Protein AF-E8NEK1-F1 (afdb_monomer_lite)

pLDDT: mean 77.74, std 16.3, range [30.17, 98.0]

Foldseek 3Di:
DPDPVCPVVLVVQCPDPDPQSNVQSQQLVLVVVLLVLVVWDWDAQDDAPPAPGGARIWTDDDPAIEGEHEDEAEAPFQLCQVVLVVVLQVLLQPAFLQQWAKEKEWPFGDNDRDPSVVVRVVNNVLSVPDDLPPDDQDPPDPDPSQKDWDDDDGTTMIMGIGGDDPVCNVDTDNTRHDHYDYDPNVVPHQLPPVLVLCVCVLPNRPDGPAAYEYEYEYEASSDDPVSVCCQAAADWDWDQDPPDNPDDTHTDRPTGHQQGDVVDGHSLSHQWYFYHYRDDQQCQQPDATETEGSPNHPDHDDDAQRYWYWDQDPVGIDIDHRNAGRCRSSVHDSNPPDDDDDPDD

Organism: Microbacterium testaceum (strain StLB037) (NCBI:txid979556)

Radius of gyration: 24.96 Å; chains: 1; bounding box: 63×51×67 Å

Secondary structure (DSSP, 8-state):
---HHHHHHHHHHHT-S-HHHHHHHHHHHHHHHHHHHTT-EEEES--BTTBS---SEEEEETTEEEEEEEEEE---S-TTHHHHHHHHHHHHHTS--TTEEEEEEEEE--SS---HHHHHHHHHHHHHTS-TTSS---TT---GGG-EEEEETTEEEEEEEEEPPGGGTTS--S-SEEEE---TTTTTTTTHHHHHHHHHHHHTTSS-SS-EEEEEEEPTTS--HHHHHHHHHEEEEEE--SS-TTSPPEEEEEEE-TTEETTEES-TTEEEEEEEES--TTTTTT---EEEE-TT-SS--PPPTT-EEEEEETTEEEEEPPSS-HHHHHT--TTPSPSPPPPP-

Sequence (345 aa):
MYPVEGRTTIASRLQSDDDWVFTSAFWELYLHEMYRRDNWTIAVEPPVDGVNTRPDFLVSKGETAYYVEARCLFSRGDRGAAARLQSVYDSLNTMDSGAFHLAVTPIKIGSQSPPTGKLRRGLELWLAGLDPDAGDFSLQDDRPDRRFEWSWQDWELVFFPMPRAASARNSPAKRALGAFIPAEAAFIDDISPLEEALSEKGSKYGSLDHPLVIAINTTSGFHDEEDTTQALYGRIGWRIDVEDPQAEATPVLANEGYWGRPGRPGHPHVAGLLLAEGIHYSQVSKYAPTFWPNPYASETIEPLSNWKVAQPTAQGMEYRRPTQLPHQYFGLEEGWPIGDPFPRC

Structure (mmCIF, N/CA/C/O backbone):
data_AF-E8NEK1-F1
#
_entry.id   AF-E8NEK1-F1
#
loop_
_atom_site.group_PDB
_atom_site.id
_atom_site.type_symbol
_atom_site.label_atom_id
_atom_site.label_alt_id
_atom_site.label_comp_id
_atom_site.label_asym_id
_atom_site.label_entity_id
_atom_site.label_seq_id
_atom_site.pdbx_PDB_ins_code
_atom_site.Cartn_x
_atom_site.Cartn_y
_atom_site.Cartn_z
_atom_site.occupancy
_atom_site.B_iso_or_equiv
_atom_site.auth_seq_id
_atom_site.auth_comp_id
_atom_site.auth_asym_id
_atom_site.auth_atom_id
_atom_site.pdbx_PDB_model_num
ATOM 1 N N . MET A 1 1 ? -17.767 -4.539 21.511 1.00 58.19 1 MET A N 1
ATOM 2 C CA . MET A 1 1 ? -18.986 -5.048 20.844 1.00 58.19 1 MET A CA 1
ATOM 3 C C . MET A 1 1 ? -19.405 -3.940 19.898 1.00 58.19 1 MET A C 1
ATOM 5 O O . MET A 1 1 ? -19.405 -2.811 20.368 1.00 58.19 1 MET A O 1
ATOM 9 N N . TYR A 1 2 ? -19.687 -4.223 18.621 1.00 73.00 2 TYR A N 1
ATOM 10 C CA . TYR A 1 2 ? -20.015 -3.171 17.642 1.00 73.00 2 TYR A CA 1
ATOM 11 C C . TYR A 1 2 ? -21.186 -2.298 18.152 1.00 73.00 2 TYR A C 1
ATOM 13 O O . TYR A 1 2 ? -22.058 -2.850 18.844 1.00 73.00 2 TYR A O 1
ATOM 21 N N . PRO A 1 3 ? -21.235 -0.978 17.898 1.00 74.75 3 PRO A N 1
ATOM 22 C CA . PRO A 1 3 ? -22.317 -0.117 18.383 1.00 74.75 3 PRO A CA 1
ATOM 23 C C . PRO A 1 3 ? -23.696 -0.606 17.934 1.00 74.75 3 PRO A C 1
ATOM 25 O O . PRO A 1 3 ? -23.847 -1.078 16.812 1.00 74.75 3 PRO A O 1
ATOM 28 N N . VAL A 1 4 ? -24.703 -0.517 18.813 1.00 67.50 4 VAL A N 1
ATOM 29 C CA . VAL A 1 4 ? -26.053 -1.074 18.571 1.00 67.50 4 VAL A CA 1
ATOM 30 C C . VAL A 1 4 ? -26.668 -0.538 17.277 1.00 67.50 4 VAL A C 1
ATOM 32 O O . VAL A 1 4 ? -27.220 -1.321 16.512 1.00 67.50 4 VAL A O 1
ATOM 35 N N . GLU A 1 5 ? -26.508 0.757 17.008 1.00 64.44 5 GLU A N 1
ATOM 36 C CA . GLU A 1 5 ? -27.049 1.431 15.821 1.00 64.44 5 GLU A CA 1
ATOM 37 C C . GLU A 1 5 ? -26.441 0.905 14.509 1.00 64.44 5 GLU A C 1
ATOM 39 O O . GLU A 1 5 ? -27.150 0.764 13.518 1.00 64.44 5 GLU A O 1
ATOM 44 N N . GLY A 1 6 ? -25.160 0.518 14.514 1.00 72.81 6 GLY A N 1
ATOM 45 C CA . GLY A 1 6 ? -24.470 -0.015 13.334 1.00 72.81 6 GLY A CA 1
ATOM 46 C C . GLY A 1 6 ? -24.588 -1.534 13.147 1.00 72.81 6 GLY A C 1
ATOM 47 O O . GLY A 1 6 ? -24.257 -2.053 12.081 1.00 72.81 6 GLY A O 1
ATOM 48 N N . ARG A 1 7 ? -25.075 -2.278 14.156 1.00 81.44 7 ARG A N 1
ATOM 49 C CA . ARG A 1 7 ? -25.157 -3.754 14.101 1.00 81.44 7 ARG A CA 1
ATOM 50 C C . ARG A 1 7 ? -26.053 -4.255 12.984 1.00 81.44 7 ARG A C 1
ATOM 52 O O . ARG A 1 7 ? -25.685 -5.218 12.324 1.00 81.44 7 ARG A O 1
ATOM 59 N N . THR A 1 8 ? -27.212 -3.632 12.786 1.00 76.50 8 THR A N 1
ATOM 60 C CA . THR A 1 8 ? -28.170 -4.057 11.756 1.00 76.50 8 THR A CA 1
ATOM 61 C C . THR A 1 8 ? -27.578 -3.879 10.358 1.00 76.50 8 THR A C 1
ATOM 63 O O . THR A 1 8 ? -27.716 -4.764 9.518 1.00 76.50 8 THR A O 1
ATOM 66 N N . THR A 1 9 ? -26.846 -2.785 10.133 1.00 80.94 9 THR A N 1
ATOM 67 C CA . THR A 1 9 ? -26.186 -2.484 8.856 1.00 80.94 9 THR A CA 1
ATOM 68 C C . THR A 1 9 ? -25.049 -3.460 8.561 1.00 80.94 9 THR A C 1
ATOM 70 O O . THR A 1 9 ? -25.033 -4.063 7.488 1.00 80.94 9 THR A O 1
ATOM 73 N N . ILE A 1 10 ? -24.136 -3.687 9.516 1.00 82.69 10 ILE A N 1
ATOM 74 C CA . ILE A 1 10 ? -23.070 -4.686 9.342 1.00 82.69 10 ILE A CA 1
ATOM 75 C C . ILE A 1 10 ? -23.654 -6.090 9.167 1.00 82.69 10 ILE A C 1
ATOM 77 O O . ILE A 1 10 ? -23.220 -6.814 8.277 1.00 82.69 10 ILE A O 1
ATOM 81 N N . ALA A 1 11 ? -24.656 -6.477 9.964 1.00 85.31 11 ALA A N 1
ATOM 82 C CA . ALA A 1 11 ? -25.276 -7.795 9.854 1.00 85.31 11 ALA A CA 1
ATOM 83 C C . ALA A 1 11 ? -25.918 -8.003 8.477 1.00 85.31 11 ALA A C 1
ATOM 85 O O . ALA A 1 11 ? -25.720 -9.053 7.874 1.00 85.31 11 ALA A O 1
ATOM 86 N N . SER A 1 12 ? -26.615 -6.992 7.950 1.00 83.62 12 SER A N 1
ATOM 87 C CA . SER A 1 12 ? -27.188 -7.044 6.603 1.00 83.62 12 SER A CA 1
ATOM 88 C C . SER A 1 12 ? -26.116 -7.198 5.522 1.00 83.62 12 SER A C 1
ATOM 90 O O . SER A 1 12 ? -26.328 -7.952 4.578 1.00 83.62 12 SER A O 1
ATOM 92 N N . ARG A 1 13 ? -24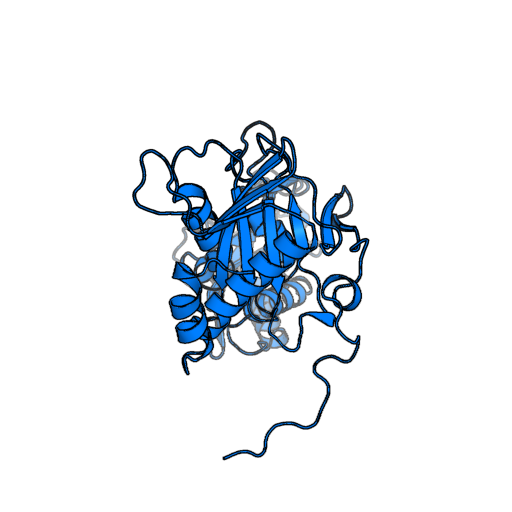.971 -6.510 5.639 1.00 82.50 13 ARG A N 1
ATOM 93 C CA . ARG A 1 13 ? -23.869 -6.625 4.667 1.00 82.50 13 ARG A CA 1
ATOM 94 C C . ARG A 1 13 ? -23.150 -7.974 4.760 1.00 82.50 13 ARG A C 1
ATOM 96 O O . ARG A 1 13 ? -22.780 -8.530 3.735 1.00 82.50 13 ARG A O 1
ATOM 103 N N . LEU A 1 14 ? -23.018 -8.537 5.962 1.00 83.56 14 LEU A N 1
ATOM 104 C CA . LEU A 1 14 ? -22.476 -9.886 6.187 1.00 83.56 14 LEU A CA 1
ATOM 105 C C . LEU A 1 14 ? -23.420 -11.014 5.737 1.00 83.56 14 LEU A C 1
ATOM 107 O O . LEU A 1 14 ? -22.988 -12.156 5.634 1.00 83.56 14 LEU A O 1
ATOM 111 N N . GLN A 1 15 ? -24.697 -10.714 5.504 1.00 83.69 15 GLN A N 1
ATOM 112 C CA . GLN A 1 15 ? -25.687 -11.642 4.945 1.00 83.69 15 GLN A CA 1
ATOM 113 C C . GLN A 1 15 ? -25.899 -11.437 3.440 1.00 83.69 15 GLN A C 1
ATOM 115 O O . GLN A 1 15 ? -26.781 -12.063 2.861 1.00 83.69 15 GLN A O 1
ATOM 120 N N . SER A 1 16 ? -25.145 -10.530 2.815 1.00 72.75 16 SER A N 1
ATOM 121 C CA . SER A 1 16 ? -25.259 -10.271 1.386 1.00 72.75 16 SER A CA 1
ATOM 122 C C . SER A 1 16 ? -24.674 -11.429 0.580 1.00 72.75 16 SER A C 1
ATOM 124 O O . SER A 1 16 ? -23.582 -11.898 0.888 1.00 72.75 16 SER A O 1
ATOM 126 N N . ASP A 1 17 ? -25.372 -11.823 -0.486 1.00 68.62 17 ASP A N 1
ATOM 127 C CA . ASP A 1 17 ? -24.856 -12.756 -1.496 1.00 68.62 17 ASP A CA 1
ATOM 128 C C . ASP A 1 17 ? -23.820 -12.098 -2.435 1.00 68.62 17 ASP A C 1
ATOM 130 O O . ASP A 1 17 ? -23.253 -12.760 -3.302 1.00 68.62 17 ASP A O 1
ATOM 134 N N . ASP A 1 18 ? -23.587 -10.786 -2.301 1.00 67.69 18 ASP A N 1
ATOM 135 C CA . ASP A 1 18 ? -22.527 -10.073 -3.008 1.00 67.69 18 ASP A CA 1
ATOM 136 C C . ASP A 1 18 ? -21.214 -10.173 -2.213 1.00 67.69 18 ASP A C 1
ATOM 138 O O . ASP A 1 18 ? -21.052 -9.552 -1.155 1.00 67.69 18 ASP A O 1
ATOM 142 N N . ASP A 1 19 ? -20.255 -10.928 -2.756 1.00 60.75 19 ASP A N 1
ATOM 143 C CA . ASP A 1 19 ? -18.925 -11.140 -2.174 1.00 60.75 19 ASP A CA 1
ATOM 144 C C . ASP A 1 19 ? -18.197 -9.825 -1.840 1.00 60.75 19 ASP A C 1
ATOM 146 O O . ASP A 1 19 ? -17.441 -9.765 -0.864 1.00 60.75 19 ASP A O 1
ATOM 150 N N . TRP A 1 20 ? -18.418 -8.754 -2.613 1.00 62.72 20 TRP A N 1
ATOM 151 C CA . TRP A 1 20 ? -17.807 -7.444 -2.377 1.00 62.72 20 TRP A CA 1
ATOM 152 C C . TRP A 1 20 ? -18.380 -6.775 -1.129 1.00 62.72 20 TRP A C 1
ATOM 154 O O . TRP A 1 20 ? -17.635 -6.247 -0.291 1.00 62.72 20 TRP A O 1
ATOM 164 N N . VAL A 1 21 ? -19.705 -6.826 -0.988 1.00 66.94 21 VAL A N 1
ATOM 165 C CA . VAL A 1 21 ? -20.425 -6.283 0.167 1.00 66.94 21 VAL A CA 1
ATOM 166 C C . VAL A 1 21 ? -20.059 -7.067 1.424 1.00 66.94 21 VAL A C 1
ATOM 168 O O . VAL A 1 21 ? -19.723 -6.450 2.443 1.00 66.94 21 VAL A O 1
ATOM 171 N N . PHE A 1 22 ? -20.042 -8.400 1.324 1.00 74.25 22 PHE A N 1
ATOM 172 C CA . PHE A 1 22 ? -19.635 -9.296 2.401 1.00 74.25 22 PHE A CA 1
ATOM 173 C C . PHE A 1 22 ? -18.201 -9.016 2.852 1.00 74.25 22 PHE A C 1
ATOM 175 O O . PHE A 1 22 ? -17.957 -8.742 4.027 1.00 74.25 22 PHE A O 1
ATOM 182 N N . THR A 1 23 ? -17.243 -9.048 1.923 1.00 69.88 23 THR A N 1
ATOM 183 C CA . THR A 1 23 ? -15.814 -8.943 2.248 1.00 69.88 23 THR A CA 1
ATOM 184 C C . THR A 1 23 ? -15.471 -7.577 2.831 1.00 69.88 23 THR A C 1
ATOM 186 O O . THR A 1 23 ? -14.691 -7.498 3.779 1.00 69.88 23 THR A O 1
ATOM 189 N N . SER A 1 24 ? -16.093 -6.508 2.324 1.00 76.31 24 SER A N 1
ATOM 190 C CA . SER A 1 24 ? -15.902 -5.161 2.871 1.00 76.31 24 SER A CA 1
ATOM 191 C C . SER A 1 24 ? -16.417 -5.064 4.312 1.00 76.31 24 SER A C 1
ATOM 193 O O . SER A 1 24 ? -15.703 -4.591 5.192 1.00 76.31 24 SER A O 1
ATOM 195 N N . ALA A 1 25 ? -17.618 -5.586 4.589 1.00 82.81 25 ALA A N 1
ATOM 196 C CA . ALA A 1 25 ? -18.169 -5.591 5.947 1.00 82.81 25 ALA A CA 1
ATOM 197 C C . ALA A 1 25 ? -17.389 -6.506 6.900 1.00 82.81 25 ALA A C 1
ATOM 199 O O . ALA A 1 25 ? -17.207 -6.190 8.077 1.00 82.81 25 ALA A O 1
ATOM 200 N N . PHE A 1 26 ? -16.902 -7.640 6.396 1.00 84.94 26 PHE A N 1
ATOM 201 C CA . PHE A 1 26 ? -16.040 -8.534 7.154 1.00 84.94 26 PHE A CA 1
ATOM 202 C C . PHE A 1 26 ? -14.719 -7.853 7.522 1.00 84.94 26 PHE A C 1
ATOM 204 O O . PHE A 1 26 ? -14.266 -7.986 8.658 1.00 84.94 26 PHE A O 1
ATOM 211 N N . TRP A 1 27 ? -14.119 -7.100 6.597 1.00 89.38 27 TRP A N 1
ATOM 212 C CA . TRP A 1 27 ? -12.883 -6.369 6.853 1.00 89.38 27 TRP A CA 1
ATOM 213 C C . TRP A 1 27 ? -13.056 -5.297 7.934 1.00 89.38 27 TRP A C 1
ATOM 215 O O . TRP A 1 27 ? -12.270 -5.248 8.880 1.00 89.38 27 TRP A O 1
ATOM 225 N N . GLU A 1 28 ? -14.133 -4.512 7.868 1.00 92.19 28 GLU A N 1
ATOM 226 C CA . GLU A 1 28 ? -14.498 -3.555 8.921 1.00 92.19 28 GLU A CA 1
ATOM 227 C C . GLU A 1 28 ? -14.680 -4.250 10.284 1.00 92.19 28 GLU A C 1
ATOM 229 O O . GLU A 1 28 ? -14.155 -3.789 11.302 1.00 92.19 28 GLU A O 1
ATOM 234 N N . LEU A 1 29 ? -15.375 -5.394 10.319 1.00 92.69 29 LEU A N 1
ATOM 235 C CA . LEU A 1 29 ? -15.577 -6.165 11.548 1.00 92.69 29 LEU A CA 1
ATOM 236 C C . LEU A 1 29 ? -14.261 -6.730 12.103 1.00 92.69 29 LEU A C 1
ATOM 238 O O . LEU A 1 29 ? -14.048 -6.696 13.319 1.00 92.69 29 LEU A O 1
ATOM 242 N N . TYR A 1 30 ? -13.388 -7.236 11.231 1.00 92.31 30 TYR A N 1
ATOM 243 C CA . TYR A 1 30 ? -12.062 -7.728 11.592 1.00 92.31 30 TYR A CA 1
ATOM 244 C C . TYR A 1 30 ? -11.236 -6.620 12.255 1.00 92.31 30 TYR A C 1
ATOM 246 O O . TYR A 1 30 ? -10.711 -6.828 13.349 1.00 92.31 30 TYR A O 1
ATOM 254 N N . LEU A 1 31 ? -11.173 -5.433 11.640 1.00 95.31 31 LEU A N 1
ATOM 255 C CA . LEU A 1 31 ? -10.454 -4.278 12.184 1.00 95.31 31 LEU A CA 1
ATOM 256 C C . LEU A 1 31 ? -11.025 -3.850 13.537 1.00 95.31 31 LEU A C 1
ATOM 258 O O . LEU A 1 31 ? -10.280 -3.691 14.503 1.00 95.31 31 LEU A O 1
ATOM 262 N N . HIS A 1 32 ? -12.349 -3.729 13.636 1.00 95.19 32 HIS A N 1
ATOM 263 C CA . HIS A 1 32 ? -13.007 -3.371 14.887 1.00 95.19 32 HIS A CA 1
ATOM 264 C C . HIS A 1 32 ? -12.691 -4.381 16.006 1.00 95.19 32 HIS A C 1
ATOM 266 O O . HIS A 1 32 ? -12.338 -3.991 17.120 1.00 95.19 32 HIS A O 1
ATOM 272 N N . GLU A 1 33 ? -12.832 -5.687 15.754 1.00 94.12 33 GLU A N 1
ATOM 273 C CA . GLU A 1 33 ? -12.555 -6.700 16.780 1.00 94.12 33 GLU A CA 1
ATOM 274 C C . GLU A 1 33 ? -11.066 -6.757 17.137 1.00 94.12 33 GLU A C 1
ATOM 276 O O . GLU A 1 33 ? -10.734 -6.976 18.302 1.00 94.12 33 GLU A O 1
ATOM 281 N N . MET A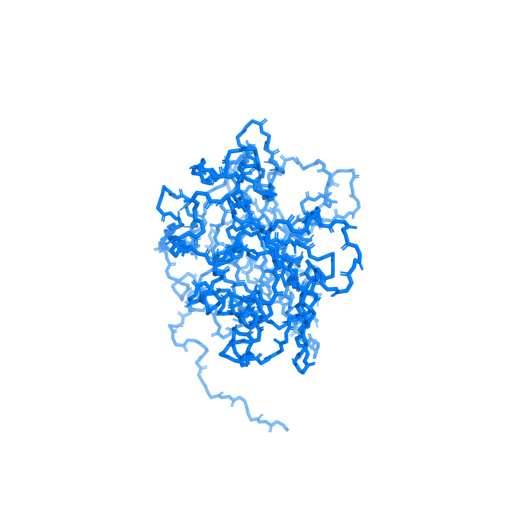 1 34 ? -10.183 -6.489 16.173 1.00 94.62 34 MET A N 1
ATOM 282 C CA . MET A 1 34 ? -8.750 -6.386 16.405 1.00 94.62 34 MET A CA 1
ATOM 283 C C . MET A 1 34 ? -8.433 -5.274 17.415 1.00 94.62 34 MET A C 1
ATOM 285 O O . MET A 1 34 ? -7.928 -5.556 18.498 1.00 94.62 34 MET A O 1
ATOM 289 N N . TYR A 1 35 ? -8.837 -4.033 17.139 1.00 95.81 35 TYR A N 1
ATOM 290 C CA . TYR A 1 35 ? -8.622 -2.910 18.061 1.00 95.81 35 TYR A CA 1
ATOM 291 C C . TYR A 1 35 ? -9.248 -3.132 19.437 1.00 95.81 35 TYR A C 1
ATOM 293 O O . TYR A 1 35 ? -8.627 -2.880 20.473 1.00 95.81 35 TYR A O 1
ATOM 301 N N . ARG A 1 36 ? -10.470 -3.667 19.467 1.00 94.69 36 ARG A N 1
ATOM 302 C CA . ARG A 1 36 ? -11.187 -3.935 20.713 1.00 94.69 36 ARG A CA 1
ATOM 303 C C . ARG A 1 36 ? -10.422 -4.915 21.605 1.00 94.69 36 ARG A C 1
ATOM 305 O O . ARG A 1 36 ? -10.413 -4.742 22.822 1.00 94.69 36 ARG A O 1
ATOM 312 N N . ARG A 1 37 ? -9.807 -5.951 21.026 1.00 92.75 37 ARG A N 1
ATOM 313 C CA . ARG A 1 37 ? -9.043 -6.962 21.776 1.00 92.75 37 ARG A CA 1
ATOM 314 C C . ARG A 1 37 ? -7.755 -6.420 22.370 1.00 92.75 37 ARG A C 1
ATOM 316 O O . ARG A 1 37 ? -7.359 -6.876 23.437 1.00 92.75 37 ARG A O 1
ATOM 323 N N . ASP A 1 38 ? -7.172 -5.399 21.752 1.00 91.56 38 ASP A N 1
ATOM 324 C CA . ASP A 1 38 ? -6.060 -4.651 22.336 1.00 91.56 38 ASP A CA 1
ATOM 325 C C . ASP A 1 38 ? -6.521 -3.523 23.289 1.00 91.56 38 ASP A C 1
ATOM 327 O O . ASP A 1 38 ? -5.738 -2.660 23.678 1.00 91.56 38 ASP A O 1
ATOM 331 N N . ASN A 1 39 ? -7.784 -3.541 23.737 1.00 94.00 39 ASN A N 1
ATOM 332 C CA . ASN A 1 39 ? -8.375 -2.575 24.674 1.00 94.00 39 ASN A CA 1
ATOM 333 C C . ASN A 1 39 ? -8.389 -1.122 24.167 1.00 94.00 39 ASN A C 1
ATOM 335 O O . ASN A 1 39 ? -8.292 -0.187 24.964 1.00 94.00 39 ASN A O 1
ATOM 339 N N . TRP A 1 40 ? -8.520 -0.922 22.855 1.00 96.00 40 TRP A N 1
ATOM 340 C CA . TRP A 1 40 ? -8.794 0.398 22.292 1.00 96.00 40 TRP A CA 1
ATOM 341 C C . TRP A 1 40 ? -10.274 0.750 22.432 1.00 96.00 40 TRP A C 1
ATOM 343 O O . TRP A 1 40 ? -11.158 -0.105 22.301 1.00 96.00 40 TRP A O 1
ATOM 353 N N . THR A 1 41 ? -10.542 2.032 22.661 1.00 96.44 41 THR A N 1
ATOM 354 C CA . THR A 1 41 ? -11.874 2.611 22.481 1.00 96.44 41 THR A CA 1
ATOM 355 C C . THR A 1 41 ? -12.071 2.900 20.999 1.00 96.44 41 THR A C 1
ATOM 357 O O . THR A 1 41 ? -11.149 3.371 20.343 1.00 96.44 41 THR A O 1
ATOM 360 N N . ILE A 1 42 ? -13.252 2.591 20.462 1.00 96.31 42 ILE A N 1
ATOM 361 C CA . ILE A 1 42 ? -13.546 2.708 19.031 1.00 96.31 42 ILE A CA 1
ATOM 362 C C . ILE A 1 42 ? -14.816 3.539 18.867 1.00 96.31 42 ILE A C 1
ATOM 364 O O . ILE A 1 42 ? -15.882 3.134 19.338 1.00 96.31 42 ILE A O 1
ATOM 368 N N . ALA A 1 43 ? -14.709 4.675 18.184 1.00 95.69 43 ALA A N 1
ATOM 369 C CA . ALA A 1 43 ? -15.847 5.389 17.621 1.00 95.69 43 ALA A CA 1
ATOM 370 C C . ALA A 1 43 ? -16.018 4.954 16.160 1.00 95.69 43 ALA A C 1
ATOM 372 O O . ALA A 1 43 ? -15.064 5.003 15.389 1.00 95.69 43 ALA A O 1
ATOM 373 N N . VAL A 1 44 ? -17.216 4.494 15.799 1.00 93.88 44 VAL A N 1
ATOM 374 C CA . VAL A 1 44 ? -17.562 4.062 14.434 1.00 93.88 44 VAL A CA 1
ATOM 375 C C . VAL A 1 44 ? -18.141 5.243 13.673 1.00 93.88 44 VAL A C 1
ATOM 377 O O . VAL A 1 44 ? -18.999 5.936 14.220 1.00 93.88 44 VAL A O 1
ATOM 380 N N . GLU A 1 45 ? -17.680 5.453 12.441 1.00 92.06 45 GLU A N 1
ATOM 381 C CA . GLU A 1 45 ? -18.084 6.565 11.575 1.00 92.06 45 GLU A CA 1
ATOM 382 C C . GLU A 1 45 ? -18.128 7.919 12.318 1.00 92.06 45 GLU A C 1
ATOM 384 O O . GLU A 1 45 ? -19.182 8.578 12.363 1.00 92.06 45 GLU A O 1
ATOM 389 N N . PRO A 1 46 ? -17.012 8.339 12.956 1.00 94.31 46 PRO A N 1
ATOM 390 C CA . PRO A 1 46 ? -16.942 9.618 13.645 1.00 94.31 46 PRO A CA 1
ATOM 391 C C . PRO A 1 46 ? -17.156 10.779 12.661 1.00 94.31 46 PRO A C 1
ATOM 393 O O . PRO A 1 46 ? -16.722 10.713 11.506 1.00 94.31 46 PRO A O 1
ATOM 396 N N . PRO A 1 47 ? -17.826 11.863 13.084 1.00 92.44 47 PRO A N 1
ATOM 397 C CA . PRO A 1 47 ? -17.840 13.089 12.300 1.00 92.44 47 PRO A CA 1
ATOM 398 C C . PRO A 1 47 ? -16.420 13.664 12.201 1.00 92.44 47 PRO A C 1
ATOM 400 O O . PRO A 1 47 ? -15.648 13.566 13.152 1.00 92.44 47 PRO A O 1
ATOM 403 N N . VAL A 1 48 ? -16.107 14.290 11.067 1.00 91.25 48 VAL A N 1
ATOM 404 C CA . VAL A 1 48 ? -14.874 15.059 10.863 1.00 91.25 48 VAL A CA 1
ATOM 405 C C . VAL A 1 48 ? -15.264 16.486 10.517 1.00 91.25 48 VAL A C 1
ATOM 407 O O . VAL A 1 48 ? -16.134 16.718 9.674 1.00 91.25 48 VAL A O 1
ATOM 410 N N . ASP A 1 49 ? -14.629 17.449 11.174 1.00 87.81 49 ASP A N 1
ATOM 411 C CA . ASP A 1 49 ? -14.930 18.858 10.962 1.00 87.81 49 ASP A CA 1
ATOM 412 C C . ASP A 1 49 ? -14.602 19.285 9.525 1.00 87.81 49 ASP A C 1
ATOM 414 O O . ASP A 1 49 ? -13.528 19.025 8.987 1.00 87.81 49 ASP A O 1
ATOM 418 N N . GLY A 1 50 ? -15.548 19.972 8.884 1.00 83.19 50 GLY A N 1
ATOM 419 C CA . GLY A 1 50 ? -15.356 20.537 7.546 1.00 83.19 50 GLY A CA 1
ATOM 420 C C . GLY A 1 50 ? -15.592 19.580 6.372 1.00 83.19 50 GLY A C 1
ATOM 421 O O . GLY A 1 50 ? -15.565 20.043 5.232 1.00 83.19 50 GLY A O 1
ATOM 422 N N . VAL A 1 51 ? -15.894 18.296 6.605 1.00 88.12 51 VAL A N 1
ATOM 423 C CA . VAL A 1 51 ? -16.249 17.335 5.544 1.00 88.12 51 VAL A CA 1
ATOM 424 C C . VAL A 1 51 ? -17.482 16.500 5.907 1.00 88.12 51 VAL A C 1
ATOM 426 O O . VAL A 1 51 ? -17.714 16.150 7.057 1.00 88.12 51 VAL A O 1
ATOM 429 N N . ASN A 1 52 ? -18.299 16.157 4.904 1.00 86.44 52 ASN A N 1
ATOM 430 C CA . ASN A 1 52 ? -19.494 15.319 5.105 1.00 86.44 52 ASN A CA 1
ATOM 431 C C . ASN A 1 52 ? -19.179 13.815 5.127 1.00 86.44 52 ASN A C 1
ATOM 433 O O . ASN A 1 52 ? -20.027 13.004 5.500 1.00 86.44 52 ASN A O 1
ATOM 437 N N . THR A 1 53 ? -17.985 13.433 4.681 1.00 87.56 53 THR A N 1
ATOM 438 C CA . THR A 1 53 ? -17.505 12.052 4.687 1.00 87.56 53 THR A CA 1
ATOM 439 C C . THR A 1 53 ? -16.889 11.702 6.030 1.00 87.56 53 THR A C 1
ATOM 441 O O . THR A 1 53 ? -16.251 12.544 6.656 1.00 87.56 53 THR A O 1
ATOM 444 N N . ARG A 1 54 ? -17.025 10.441 6.438 1.00 91.69 54 ARG A N 1
ATOM 445 C CA . ARG A 1 54 ? -16.554 9.951 7.734 1.00 91.69 54 ARG A CA 1
ATOM 446 C C . ARG A 1 54 ? -15.554 8.811 7.549 1.00 91.69 54 ARG A C 1
ATOM 448 O O . ARG A 1 54 ? -15.838 7.950 6.713 1.00 91.69 54 ARG A O 1
ATOM 455 N N . PRO A 1 55 ? -14.422 8.815 8.277 1.00 93.69 55 PRO A N 1
ATOM 456 C CA . PRO A 1 55 ? -13.570 7.644 8.426 1.00 93.69 55 PRO A CA 1
ATOM 457 C C . PRO A 1 55 ? -14.362 6.475 8.999 1.00 93.69 55 PRO A C 1
ATOM 459 O O . PRO A 1 55 ? -15.307 6.708 9.747 1.00 93.69 55 PRO A O 1
ATOM 462 N N . ASP A 1 56 ? -13.974 5.236 8.709 1.00 94.25 56 ASP A N 1
ATOM 463 C CA . ASP A 1 56 ? -14.682 4.079 9.277 1.00 94.25 56 ASP A CA 1
ATOM 464 C C . ASP A 1 56 ? -14.567 4.037 10.809 1.00 94.25 56 ASP A C 1
ATOM 466 O O . ASP A 1 56 ? -15.551 3.765 11.505 1.00 94.25 56 ASP A O 1
ATOM 470 N N . PHE A 1 57 ? -13.387 4.368 11.353 1.00 97.12 57 PHE A N 1
ATOM 471 C CA . PHE A 1 57 ? -13.157 4.404 12.796 1.00 97.12 57 PHE A CA 1
ATOM 472 C C . PHE A 1 57 ? -12.272 5.572 13.250 1.00 97.12 57 PHE A C 1
ATOM 474 O O . PHE A 1 57 ? -11.354 5.986 12.546 1.00 97.12 57 PHE A O 1
ATOM 481 N N . LEU A 1 58 ? -12.490 6.024 14.486 1.00 97.44 58 LEU A N 1
ATOM 482 C CA . LEU A 1 58 ? -11.489 6.697 15.320 1.00 97.44 58 LEU A CA 1
ATOM 483 C C . LEU A 1 58 ? -11.190 5.778 16.502 1.00 97.44 58 LEU A C 1
ATOM 485 O O . LEU A 1 58 ? -12.101 5.410 17.251 1.00 97.44 58 LEU A O 1
ATOM 489 N N . VAL A 1 59 ? -9.927 5.389 16.658 1.00 97.62 59 VAL A N 1
ATOM 490 C CA . VAL A 1 59 ? -9.482 4.518 17.749 1.00 97.62 59 VAL A CA 1
ATOM 491 C C . VAL A 1 59 ? -8.655 5.318 18.743 1.00 97.62 59 VAL A C 1
ATOM 493 O O . VAL A 1 59 ? -7.840 6.142 18.337 1.00 97.62 59 VAL A O 1
ATOM 496 N N . SER A 1 60 ? -8.851 5.091 20.042 1.00 97.25 60 SER A N 1
ATOM 497 C CA . SER A 1 60 ? -8.086 5.769 21.095 1.00 97.25 60 SER A CA 1
ATOM 498 C C . SER A 1 60 ? -7.708 4.865 22.271 1.00 97.25 60 SER A C 1
ATOM 500 O O . SER A 1 60 ? -8.450 3.954 22.659 1.00 97.25 60 SER A O 1
ATOM 502 N N . LYS A 1 61 ? -6.529 5.116 22.848 1.00 95.69 61 LYS A N 1
ATOM 503 C CA . LYS A 1 61 ? -5.990 4.419 24.023 1.00 95.69 61 LYS A CA 1
ATOM 504 C C . LYS A 1 61 ? -5.020 5.336 24.769 1.00 95.69 61 LYS A C 1
ATOM 506 O O . LYS A 1 61 ? -3.920 5.612 24.300 1.00 95.69 61 LYS A O 1
ATOM 511 N N . GLY A 1 62 ? -5.423 5.795 25.954 1.00 92.62 62 GLY A N 1
ATOM 512 C CA . GLY A 1 62 ? -4.661 6.801 26.697 1.00 92.62 62 GLY A CA 1
ATOM 513 C C . GLY A 1 62 ? -4.644 8.135 25.949 1.00 92.62 62 GLY A C 1
ATOM 514 O O . GLY A 1 62 ? -5.704 8.651 25.610 1.00 92.62 62 GLY A O 1
ATOM 515 N N . GLU A 1 63 ? -3.450 8.670 25.696 1.00 91.19 63 GLU A N 1
ATOM 516 C CA . GLU A 1 63 ? -3.244 9.923 24.949 1.00 91.19 63 GLU A CA 1
ATOM 517 C C . GLU A 1 63 ? -3.149 9.709 23.430 1.00 91.19 63 GLU A C 1
ATOM 519 O O . GLU A 1 63 ? -3.151 10.674 22.674 1.00 91.19 63 GLU A O 1
ATOM 524 N N . THR A 1 64 ? -3.083 8.457 22.968 1.00 94.56 64 THR A N 1
ATOM 525 C CA . THR A 1 64 ? -2.982 8.133 21.542 1.00 94.56 64 THR A CA 1
ATOM 526 C C . THR A 1 64 ? -4.368 7.995 20.926 1.00 94.56 64 THR A C 1
ATOM 528 O O . THR A 1 64 ? -5.201 7.237 21.434 1.00 94.56 64 THR A O 1
ATOM 531 N N . ALA A 1 65 ? -4.593 8.663 19.796 1.00 97.00 65 ALA A N 1
ATOM 532 C CA . ALA A 1 65 ? -5.774 8.479 18.964 1.00 97.00 65 ALA A CA 1
ATOM 533 C C . ALA A 1 65 ? -5.425 8.609 17.478 1.00 97.00 65 ALA A C 1
ATOM 535 O O . ALA A 1 65 ? -4.543 9.383 17.119 1.00 97.00 65 ALA A O 1
ATOM 536 N N . TYR A 1 66 ? -6.097 7.841 16.623 1.00 97.75 66 TYR A N 1
ATOM 537 C CA . TYR A 1 66 ? -5.930 7.926 15.172 1.00 97.75 66 TYR A CA 1
ATOM 538 C C . TYR A 1 66 ? -7.132 7.371 14.416 1.00 97.75 66 TYR A C 1
ATOM 540 O O . TYR A 1 66 ? -7.870 6.512 14.906 1.00 97.75 66 TYR A O 1
ATOM 548 N N . TYR A 1 67 ? -7.329 7.875 13.203 1.00 98.00 67 TYR A N 1
ATOM 549 C CA . TYR A 1 67 ? -8.370 7.407 12.302 1.00 98.00 67 TYR A CA 1
ATOM 550 C C . TYR A 1 67 ? -7.937 6.132 11.586 1.00 98.00 67 TYR A C 1
ATOM 552 O O . TYR A 1 67 ? -6.761 5.948 11.269 1.00 98.00 67 TYR A O 1
ATOM 560 N N . VAL A 1 68 ? -8.898 5.262 11.293 1.00 97.88 68 VAL A N 1
ATOM 561 C CA . VAL A 1 68 ? -8.700 4.059 10.484 1.00 97.88 68 VAL A CA 1
ATOM 562 C C . VAL A 1 68 ? -9.734 4.056 9.370 1.00 97.88 68 VAL A C 1
ATOM 564 O O . VAL A 1 68 ? -10.933 4.091 9.640 1.00 97.88 68 VAL A O 1
ATOM 567 N N . GLU A 1 69 ? -9.262 3.999 8.129 1.00 96.88 69 GLU A N 1
ATOM 568 C CA . GLU A 1 69 ? -10.102 3.893 6.935 1.00 96.88 69 GLU A CA 1
ATOM 569 C C . GLU A 1 69 ? -9.924 2.519 6.298 1.00 96.88 69 GLU A C 1
ATOM 571 O O . GLU A 1 69 ? -8.833 2.166 5.852 1.00 96.88 69 GLU A O 1
ATOM 576 N N . ALA A 1 70 ? -10.999 1.749 6.222 1.00 93.31 70 ALA A N 1
ATOM 577 C CA . ALA A 1 70 ? -11.039 0.434 5.624 1.00 93.31 70 ALA A CA 1
ATOM 578 C C . ALA A 1 70 ? -11.271 0.510 4.105 1.00 93.31 70 ALA A C 1
ATOM 580 O O . ALA A 1 70 ? -12.061 1.295 3.568 1.00 93.31 70 ALA A O 1
ATOM 581 N N . ARG A 1 71 ? -10.589 -0.366 3.368 1.00 87.94 71 ARG A N 1
ATOM 582 C CA . ARG A 1 71 ? -10.825 -0.573 1.938 1.00 87.94 71 ARG A CA 1
ATOM 583 C C . ARG A 1 71 ? -10.538 -2.015 1.557 1.00 87.94 71 ARG A C 1
ATOM 585 O O . ARG A 1 71 ? -9.545 -2.588 1.989 1.00 87.94 71 ARG A O 1
ATOM 592 N N . CYS A 1 72 ? -11.374 -2.585 0.698 1.00 78.88 72 CYS A N 1
ATOM 593 C CA . CYS A 1 72 ? -11.055 -3.836 0.025 1.00 78.88 72 CYS A CA 1
ATOM 594 C C . CYS A 1 72 ? -10.697 -3.583 -1.439 1.00 78.88 72 CYS A C 1
ATOM 596 O O . CYS A 1 72 ? -11.398 -2.829 -2.120 1.00 78.88 72 CYS A O 1
ATOM 598 N N . LEU A 1 73 ? -9.628 -4.229 -1.909 1.00 72.25 73 LEU A N 1
ATOM 599 C CA . LEU A 1 73 ? -9.213 -4.223 -3.310 1.00 72.25 73 LEU A CA 1
ATOM 600 C C . LEU A 1 73 ? -9.335 -5.632 -3.900 1.00 72.25 73 LEU A C 1
ATOM 602 O O . LEU A 1 73 ? -8.834 -6.617 -3.353 1.00 72.25 73 LEU A O 1
ATOM 606 N N . PHE A 1 74 ? -10.010 -5.727 -5.041 1.00 58.03 74 PHE A N 1
ATOM 607 C CA . PHE A 1 74 ? -10.238 -6.977 -5.761 1.00 58.03 74 PHE A CA 1
ATOM 608 C C . PHE A 1 74 ? -9.597 -6.862 -7.135 1.00 58.03 74 PHE A C 1
ATOM 610 O O . PHE A 1 74 ? -9.747 -5.834 -7.795 1.00 58.03 74 PHE A O 1
ATOM 617 N N . SER A 1 75 ? -8.888 -7.902 -7.577 1.00 49.50 75 SER A N 1
ATOM 618 C CA . SER A 1 75 ? -8.309 -7.916 -8.922 1.00 49.50 75 SER A CA 1
ATOM 619 C C . SER A 1 75 ? -9.420 -7.877 -9.963 1.00 49.50 75 SER A C 1
ATOM 621 O O . SER A 1 75 ? -10.249 -8.787 -10.010 1.00 49.50 75 SER A O 1
ATOM 623 N N . ARG A 1 76 ? -9.398 -6.862 -10.830 1.00 43.22 76 ARG A N 1
ATOM 624 C CA . ARG A 1 76 ? -10.002 -6.949 -12.168 1.00 43.22 76 ARG A CA 1
ATOM 625 C C . ARG A 1 76 ? -8.978 -7.337 -13.254 1.00 43.22 76 ARG A C 1
ATOM 627 O O . ARG A 1 76 ? -9.415 -7.674 -14.347 1.00 43.22 76 ARG A O 1
ATOM 634 N N . GLY A 1 77 ? -7.674 -7.362 -12.940 1.00 45.09 77 GLY A N 1
ATOM 635 C CA . GLY A 1 77 ? -6.556 -7.606 -13.871 1.00 45.09 77 GLY A CA 1
ATOM 636 C C . GLY A 1 77 ? -5.634 -8.783 -13.501 1.00 45.09 77 GLY A C 1
ATOM 637 O O . GLY A 1 77 ? -5.678 -9.316 -12.388 1.00 45.09 77 GLY A O 1
ATOM 638 N N . ASP A 1 78 ? -4.849 -9.229 -14.486 1.00 48.00 78 ASP A N 1
ATOM 639 C CA . ASP A 1 78 ? -4.027 -10.446 -14.491 1.00 48.00 78 ASP A CA 1
ATOM 640 C C . ASP A 1 78 ? -2.665 -10.242 -13.814 1.00 48.00 78 ASP A C 1
ATOM 642 O O . ASP A 1 78 ? -1.665 -9.925 -14.448 1.00 48.00 78 ASP A O 1
ATOM 646 N N . ARG A 1 79 ? -2.634 -10.566 -12.522 1.00 48.16 79 ARG A N 1
ATOM 647 C CA . ARG A 1 79 ? -1.484 -10.550 -11.597 1.00 48.16 79 ARG A CA 1
ATOM 648 C C . ARG A 1 79 ? -0.196 -11.221 -12.089 1.00 48.16 79 ARG A C 1
ATOM 650 O O . ARG A 1 79 ? 0.856 -11.038 -11.490 1.00 48.16 79 ARG A O 1
ATOM 657 N N . GLY A 1 80 ? -0.246 -12.050 -13.131 1.00 53.81 80 GLY A N 1
ATOM 658 C CA . GLY A 1 80 ? 0.966 -12.610 -13.725 1.00 53.81 80 GLY A CA 1
ATOM 659 C C . GLY A 1 80 ? 1.620 -11.685 -14.752 1.00 53.81 80 GLY A C 1
ATOM 660 O O . GLY A 1 80 ? 2.691 -12.024 -15.246 1.00 53.81 80 GLY A O 1
ATOM 661 N N . ALA A 1 81 ? 1.014 -10.552 -15.107 1.00 55.12 81 ALA A N 1
ATOM 662 C CA . ALA A 1 81 ? 1.496 -9.687 -16.174 1.00 55.12 81 ALA A CA 1
ATOM 663 C C . ALA A 1 81 ? 2.867 -9.080 -15.851 1.00 55.12 81 ALA A C 1
ATOM 665 O O . ALA A 1 81 ? 3.786 -9.246 -16.655 1.00 55.12 81 ALA A O 1
ATOM 666 N N . ALA A 1 82 ? 3.059 -8.497 -14.665 1.00 51.47 82 ALA A N 1
ATOM 667 C CA . ALA A 1 82 ? 4.361 -7.979 -14.234 1.00 51.47 82 ALA A CA 1
ATOM 668 C C . ALA A 1 82 ? 5.452 -9.069 -14.221 1.00 51.47 82 ALA A C 1
ATOM 670 O O . ALA A 1 82 ? 6.508 -8.902 -14.833 1.00 51.47 82 ALA A O 1
ATOM 671 N N . ALA A 1 83 ? 5.173 -10.236 -13.631 1.00 53.69 83 ALA A N 1
ATOM 672 C CA . ALA A 1 83 ? 6.116 -11.356 -13.583 1.00 53.69 83 ALA A CA 1
ATOM 673 C C . ALA A 1 83 ? 6.424 -11.946 -14.975 1.00 53.69 83 ALA A C 1
ATOM 675 O O . ALA A 1 83 ? 7.571 -12.284 -15.280 1.00 53.69 83 ALA A O 1
ATOM 676 N N . ARG A 1 84 ? 5.423 -12.055 -15.859 1.00 72.50 84 ARG A N 1
ATOM 677 C CA . ARG A 1 84 ? 5.624 -12.504 -17.245 1.00 72.50 84 ARG A CA 1
ATOM 678 C C . ARG A 1 84 ? 6.416 -11.474 -18.044 1.00 72.50 84 ARG A C 1
ATOM 680 O O . ARG A 1 84 ? 7.282 -11.869 -18.819 1.00 72.50 84 ARG A O 1
ATOM 687 N N . LEU A 1 85 ? 6.167 -10.182 -17.841 1.00 65.38 85 LEU A N 1
ATOM 688 C CA . LEU A 1 85 ? 6.929 -9.101 -18.463 1.00 65.38 85 LEU A CA 1
ATOM 689 C C . LEU A 1 85 ? 8.385 -9.103 -17.988 1.00 65.38 85 LEU A C 1
ATOM 691 O O . LEU A 1 85 ? 9.293 -9.042 -18.814 1.00 65.38 85 LEU A O 1
ATOM 695 N N . GLN A 1 86 ? 8.619 -9.273 -16.687 1.00 56.88 86 GLN A N 1
ATOM 696 C CA . GLN A 1 86 ? 9.966 -9.394 -16.139 1.00 56.88 86 GLN A CA 1
ATOM 697 C C . GLN A 1 86 ? 10.687 -10.631 -16.694 1.00 56.88 86 GLN A C 1
ATOM 699 O O . GLN A 1 86 ? 11.827 -10.533 -17.140 1.00 56.88 86 GLN A O 1
ATOM 704 N N . SER A 1 87 ? 9.998 -11.772 -16.802 1.00 65.75 87 SER A N 1
ATOM 705 C CA . SER A 1 87 ? 10.545 -12.981 -17.435 1.00 65.75 87 SER A CA 1
ATOM 706 C C . SER A 1 87 ? 10.908 -12.771 -18.915 1.00 65.75 87 SER A C 1
ATOM 708 O O . SER A 1 87 ? 11.918 -13.302 -19.393 1.00 65.75 87 SER A O 1
ATOM 710 N N . VAL A 1 88 ? 10.132 -11.963 -19.649 1.00 75.25 88 VAL A N 1
ATOM 711 C CA . VAL A 1 88 ? 10.486 -11.530 -21.009 1.00 75.25 88 VAL A CA 1
ATOM 712 C C . VAL A 1 88 ? 11.765 -10.701 -20.985 1.00 75.25 88 VAL A C 1
ATOM 714 O O . VAL A 1 88 ? 12.680 -11.003 -21.749 1.00 75.25 88 VAL A O 1
ATOM 717 N N . TYR A 1 89 ? 11.869 -9.705 -20.104 1.00 73.19 89 TYR A N 1
ATOM 718 C CA . TYR A 1 89 ? 13.057 -8.854 -20.000 1.00 73.19 89 TYR A CA 1
ATOM 719 C C . TYR A 1 89 ? 14.320 -9.640 -19.659 1.00 73.19 89 TYR A C 1
ATOM 721 O O . TYR A 1 89 ? 15.345 -9.470 -20.324 1.00 73.19 89 TYR A O 1
ATOM 729 N N . ASP A 1 90 ? 14.237 -10.551 -18.696 1.00 69.25 90 ASP A N 1
ATOM 730 C CA . ASP A 1 90 ? 15.351 -11.411 -18.305 1.00 69.25 90 ASP A CA 1
ATOM 731 C C . ASP A 1 90 ? 15.796 -12.288 -19.477 1.00 69.25 90 ASP A C 1
ATOM 733 O O . ASP A 1 90 ? 16.986 -12.380 -19.784 1.00 69.25 90 ASP A O 1
ATOM 737 N N . SER A 1 91 ? 14.839 -12.872 -20.206 1.00 81.19 91 SER A N 1
ATOM 738 C CA . SER A 1 91 ? 15.147 -13.665 -21.392 1.00 81.19 91 SER A CA 1
ATOM 739 C C . SER A 1 91 ? 15.774 -12.826 -22.506 1.00 81.19 91 SER A C 1
ATOM 741 O O . SER A 1 91 ? 16.656 -13.330 -23.203 1.00 81.19 91 SER A O 1
ATOM 743 N N . LEU A 1 92 ? 15.343 -11.580 -22.703 1.00 79.50 92 LEU A N 1
ATOM 744 C CA . LEU A 1 92 ? 15.903 -10.686 -23.717 1.00 79.50 92 LEU A CA 1
ATOM 745 C C . LEU A 1 92 ? 17.302 -10.207 -23.344 1.00 79.50 92 LEU A C 1
ATOM 747 O O . LEU A 1 92 ? 18.145 -10.099 -24.222 1.00 79.50 92 LEU A O 1
ATOM 751 N N . ASN A 1 93 ? 17.610 -10.020 -22.062 1.00 74.50 93 ASN A N 1
ATOM 752 C CA . ASN A 1 93 ? 18.959 -9.648 -21.631 1.00 74.50 93 ASN A CA 1
ATOM 753 C C . ASN A 1 93 ? 20.034 -10.702 -21.949 1.00 74.50 93 ASN A C 1
ATOM 755 O O . ASN A 1 93 ? 21.217 -10.374 -21.922 1.00 74.50 93 ASN A O 1
ATOM 759 N N . THR A 1 94 ? 19.642 -11.930 -22.305 1.00 79.94 94 THR A N 1
ATOM 760 C CA . THR A 1 94 ? 20.552 -12.994 -22.774 1.00 79.94 94 THR A CA 1
ATOM 761 C C . THR A 1 94 ? 20.830 -12.994 -24.285 1.00 79.94 94 THR A C 1
ATOM 763 O O . THR A 1 94 ? 21.523 -13.889 -24.773 1.00 79.94 94 THR A O 1
ATOM 766 N N . MET A 1 95 ? 20.259 -12.059 -25.051 1.00 85.38 95 MET A N 1
ATOM 767 C CA . MET A 1 95 ? 20.445 -11.987 -26.506 1.00 85.38 95 MET A CA 1
ATOM 768 C C . MET A 1 95 ? 21.756 -11.314 -26.911 1.00 85.38 95 MET A C 1
ATOM 770 O O . MET A 1 95 ? 22.298 -10.498 -26.165 1.00 85.38 95 MET A O 1
ATOM 774 N N . ASP A 1 96 ? 22.207 -11.590 -28.134 1.00 86.31 96 ASP A N 1
ATOM 775 C CA . ASP A 1 96 ? 23.269 -10.802 -28.763 1.00 86.31 96 ASP A CA 1
ATOM 776 C C . ASP A 1 96 ? 22.667 -9.602 -29.507 1.00 86.31 96 ASP A C 1
ATOM 778 O O . ASP A 1 96 ? 22.085 -9.733 -30.582 1.00 86.31 96 ASP A O 1
ATOM 782 N N . SER A 1 97 ? 22.783 -8.411 -28.922 1.00 83.50 97 SER A N 1
ATOM 783 C CA . SER A 1 97 ? 22.286 -7.173 -29.531 1.00 83.50 97 SER A CA 1
ATOM 784 C C . SER A 1 97 ? 23.306 -6.484 -30.450 1.00 83.50 97 SER A C 1
ATOM 786 O O . SER A 1 97 ? 23.027 -5.404 -30.979 1.00 83.50 97 SER A O 1
ATOM 788 N N . GLY A 1 98 ? 24.491 -7.078 -30.650 1.00 86.31 98 GLY A N 1
ATOM 789 C CA . GLY A 1 98 ? 25.529 -6.572 -31.544 1.00 86.31 98 GLY A CA 1
ATOM 790 C C . GLY A 1 98 ? 25.887 -5.105 -31.288 1.00 86.31 98 GLY A C 1
ATOM 791 O O . GLY A 1 98 ? 26.283 -4.709 -30.187 1.00 86.31 98 GLY A O 1
ATOM 792 N N . ALA A 1 99 ? 25.743 -4.273 -32.321 1.00 87.19 99 ALA A N 1
ATOM 793 C CA . ALA A 1 99 ? 26.063 -2.848 -32.278 1.00 87.19 99 ALA A CA 1
ATOM 794 C C . ALA A 1 99 ? 25.006 -1.976 -31.574 1.00 87.19 99 ALA A C 1
ATOM 796 O O . ALA A 1 99 ? 25.166 -0.758 -31.561 1.00 87.19 99 ALA A O 1
ATOM 797 N N . PHE A 1 100 ? 23.960 -2.554 -30.978 1.00 85.75 100 PHE A N 1
ATOM 798 C CA . PHE A 1 100 ? 22.823 -1.817 -30.425 1.00 85.75 100 PHE A CA 1
ATOM 799 C C . PHE A 1 100 ? 22.521 -2.198 -28.969 1.00 85.75 100 PHE A C 1
ATOM 801 O O . PHE A 1 100 ? 22.842 -3.292 -28.506 1.00 85.75 100 PHE A O 1
ATOM 808 N N . HIS A 1 101 ? 21.885 -1.283 -28.244 1.00 78.94 101 HIS A N 1
ATOM 809 C CA . HIS A 1 101 ? 20.978 -1.591 -27.140 1.00 78.94 101 HIS A CA 1
ATOM 810 C C . HIS A 1 101 ? 19.531 -1.491 -27.646 1.00 78.94 101 HIS A C 1
ATOM 812 O O . HIS A 1 101 ? 19.277 -0.898 -28.693 1.00 78.94 101 HIS A O 1
ATOM 818 N N . LEU A 1 102 ? 18.577 -2.026 -26.889 1.00 78.12 102 LEU A N 1
ATOM 819 C CA . LEU A 1 102 ? 17.150 -1.921 -27.193 1.00 78.12 102 LEU A CA 1
ATOM 820 C C . LEU A 1 102 ? 16.411 -1.115 -26.130 1.00 78.12 102 LEU A C 1
ATOM 822 O O . LEU A 1 102 ? 16.584 -1.351 -24.933 1.00 78.12 102 LEU A O 1
ATOM 826 N N . ALA A 1 103 ? 15.566 -0.188 -26.565 1.00 66.75 103 ALA A N 1
ATOM 827 C CA . ALA A 1 103 ? 14.485 0.317 -25.737 1.00 66.75 103 ALA A CA 1
ATOM 828 C C . ALA A 1 103 ? 13.229 -0.525 -25.979 1.00 66.75 103 ALA A C 1
ATOM 830 O O . ALA A 1 103 ? 13.002 -0.960 -27.107 1.00 66.75 103 ALA A O 1
ATOM 831 N N . VAL A 1 104 ? 12.424 -0.765 -24.946 1.00 71.62 104 VAL A N 1
ATOM 832 C CA . VAL A 1 104 ? 11.172 -1.528 -25.056 1.00 71.62 104 VAL A CA 1
ATOM 833 C C . VAL A 1 104 ? 9.996 -0.740 -24.497 1.00 71.62 104 VAL A C 1
ATOM 835 O O . VAL A 1 104 ? 10.088 -0.182 -23.406 1.00 71.62 104 VAL A O 1
ATOM 838 N N . THR A 1 105 ? 8.893 -0.745 -25.237 1.00 67.00 105 THR A N 1
ATOM 839 C CA . THR A 1 105 ? 7.589 -0.218 -24.845 1.00 67.00 105 THR A CA 1
ATOM 840 C C . THR A 1 105 ? 6.585 -1.370 -24.781 1.00 67.00 105 THR A C 1
ATOM 842 O O . THR A 1 105 ? 6.209 -1.905 -25.829 1.00 67.00 105 THR A O 1
ATOM 845 N N . PRO A 1 106 ? 6.136 -1.785 -23.587 1.00 60.41 106 PRO A N 1
ATOM 846 C CA . PRO A 1 106 ? 5.046 -2.741 -23.468 1.00 60.41 106 PRO A CA 1
ATOM 847 C C . PRO A 1 106 ? 3.713 -2.043 -23.751 1.00 60.41 106 PRO A C 1
ATOM 849 O O . PRO A 1 106 ? 3.282 -1.212 -22.963 1.00 60.41 106 PRO A O 1
ATOM 852 N N . ILE A 1 107 ? 3.068 -2.363 -24.875 1.00 68.00 107 ILE A N 1
ATOM 853 C CA . ILE A 1 107 ? 1.747 -1.821 -25.238 1.00 68.00 107 ILE A CA 1
ATOM 854 C C . ILE A 1 107 ? 0.643 -2.647 -24.580 1.00 68.00 107 ILE A C 1
ATOM 856 O O . ILE A 1 107 ? -0.315 -2.092 -24.047 1.00 68.00 107 ILE A O 1
ATOM 860 N N . LYS A 1 108 ? 0.806 -3.974 -24.575 1.00 68.06 108 LYS A N 1
ATOM 861 C CA . LYS A 1 108 ? -0.112 -4.912 -23.935 1.00 68.06 108 LYS A CA 1
ATOM 862 C C . LYS A 1 108 ? 0.632 -6.135 -23.414 1.00 68.06 108 LYS A C 1
ATOM 864 O O . LYS A 1 108 ? 1.448 -6.724 -24.127 1.00 68.06 108 LYS A O 1
ATOM 869 N N . ILE A 1 109 ? 0.326 -6.530 -22.181 1.00 69.62 109 ILE A N 1
ATOM 870 C CA . ILE A 1 109 ? 0.884 -7.732 -21.565 1.00 69.62 109 ILE A CA 1
ATOM 871 C C . ILE A 1 109 ? -0.106 -8.875 -21.704 1.00 69.62 109 ILE A C 1
ATOM 873 O O . ILE A 1 109 ? -1.242 -8.788 -21.244 1.00 69.62 109 ILE A O 1
ATOM 877 N N . GLY A 1 110 ? 0.330 -9.951 -22.350 1.00 68.94 110 GLY A N 1
ATOM 878 C CA . GLY A 1 110 ? -0.528 -11.100 -22.564 1.00 68.94 110 GLY A CA 1
ATOM 879 C C . GLY A 1 110 ? -0.653 -11.999 -21.341 1.00 68.94 110 GLY A C 1
ATOM 880 O O . GLY A 1 110 ? 0.193 -11.993 -20.441 1.00 68.94 110 GLY A O 1
ATOM 881 N N . SER A 1 111 ? -1.707 -12.805 -21.340 1.00 73.12 111 SER A N 1
ATOM 882 C CA . SER A 1 111 ? -2.127 -13.681 -20.243 1.00 73.12 111 SER A CA 1
ATOM 883 C C . SER A 1 111 ? -1.304 -14.965 -20.107 1.00 73.12 111 SER A C 1
ATOM 885 O O . SER A 1 111 ? -1.366 -15.655 -19.090 1.00 73.12 111 SER A O 1
ATOM 887 N N . GLN A 1 112 ? -0.499 -15.294 -21.119 1.00 81.00 112 GLN A N 1
ATOM 888 C CA . GLN A 1 112 ? 0.366 -16.476 -21.157 1.00 81.00 112 GLN A CA 1
ATOM 889 C C . GLN A 1 112 ? 1.830 -16.086 -21.363 1.00 81.00 112 GLN A C 1
ATOM 891 O O . GLN A 1 112 ? 2.126 -15.055 -21.968 1.00 81.00 112 GLN A O 1
ATOM 896 N N . SER A 1 113 ? 2.765 -16.915 -20.883 1.00 82.19 113 SER A N 1
ATOM 897 C CA . SER A 1 113 ? 4.196 -16.701 -21.129 1.00 82.19 113 SER A CA 1
ATOM 898 C C . SER A 1 113 ? 4.489 -16.759 -22.634 1.00 82.19 113 SER A C 1
ATOM 900 O O . SER A 1 113 ? 4.187 -17.772 -23.275 1.00 82.19 113 SER A O 1
ATOM 902 N N . PRO A 1 114 ? 5.080 -15.705 -23.217 1.00 86.44 114 PRO A N 1
ATOM 903 C CA . PRO A 1 114 ? 5.323 -15.657 -24.646 1.00 86.44 114 PRO A CA 1
ATOM 904 C C . PRO A 1 114 ? 6.515 -16.531 -25.051 1.00 86.44 114 PRO A C 1
ATOM 906 O O . PRO A 1 114 ? 7.371 -16.865 -24.228 1.00 86.44 114 PRO A O 1
ATOM 909 N N . PRO A 1 115 ? 6.641 -16.877 -26.343 1.00 90.44 115 PRO A N 1
ATOM 910 C CA . PRO A 1 115 ? 7.779 -17.628 -26.856 1.00 90.44 115 PRO A CA 1
ATOM 911 C C . PRO A 1 115 ? 9.028 -16.733 -26.955 1.00 90.44 115 PRO A C 1
ATOM 913 O O . PRO A 1 115 ? 9.456 -16.364 -28.053 1.00 90.44 115 PRO A O 1
ATOM 916 N N . THR A 1 116 ? 9.646 -16.406 -25.816 1.00 88.44 116 THR A N 1
ATOM 917 C CA . THR A 1 116 ? 10.784 -15.471 -25.708 1.00 88.44 116 THR A CA 1
ATOM 918 C C . THR A 1 116 ? 11.970 -15.853 -26.596 1.00 88.44 116 THR A C 1
ATOM 920 O O . THR A 1 116 ? 12.619 -14.989 -27.177 1.00 88.44 116 THR A O 1
ATOM 923 N N . GLY A 1 117 ? 12.210 -17.151 -26.809 1.00 91.44 117 GLY A N 1
ATOM 924 C CA . GLY A 1 117 ? 13.244 -17.632 -27.727 1.00 91.44 117 GLY A CA 1
ATOM 925 C C . GLY A 1 117 ? 13.005 -17.256 -29.197 1.00 91.44 117 GLY A C 1
ATOM 926 O O . GLY A 1 117 ? 13.971 -17.038 -29.926 1.00 91.44 117 GLY A O 1
ATOM 927 N N . LYS A 1 118 ? 11.742 -17.161 -29.641 1.00 92.56 118 LYS A N 1
ATOM 928 C CA . LYS A 1 118 ? 11.398 -16.693 -30.996 1.00 92.56 118 LYS A CA 1
ATOM 929 C C . LYS A 1 118 ? 11.524 -15.178 -31.101 1.00 92.56 118 LYS A C 1
ATOM 931 O O . LYS A 1 118 ? 12.103 -14.705 -32.072 1.00 92.56 118 LYS A O 1
ATOM 936 N N . LEU A 1 119 ? 11.022 -14.453 -30.098 1.00 93.94 119 LEU A N 1
ATOM 937 C CA . LEU A 1 119 ? 11.148 -12.997 -30.012 1.00 93.94 119 LEU A CA 1
ATOM 938 C C . LEU A 1 119 ? 12.621 -12.572 -30.071 1.00 93.94 119 LEU A C 1
ATOM 940 O O . LEU A 1 119 ? 12.994 -11.782 -30.930 1.00 93.94 119 LEU A O 1
ATOM 944 N N . ARG A 1 120 ? 13.469 -13.186 -29.238 1.00 93.69 120 ARG A N 1
ATOM 945 C CA . ARG A 1 120 ? 14.915 -12.951 -29.225 1.00 93.69 120 ARG A CA 1
ATOM 946 C C . ARG A 1 120 ? 15.546 -13.102 -30.608 1.00 93.69 120 ARG A C 1
ATOM 948 O O . ARG A 1 120 ? 16.172 -12.169 -31.084 1.00 93.69 120 ARG A O 1
ATOM 955 N N . ARG A 1 121 ? 15.343 -14.245 -31.274 1.00 93.38 121 ARG A N 1
ATOM 956 C CA . ARG A 1 121 ? 15.912 -14.492 -32.614 1.00 93.38 121 ARG A CA 1
ATOM 957 C C . ARG A 1 121 ? 15.428 -13.477 -33.646 1.00 93.38 121 ARG A C 1
ATOM 959 O O . ARG A 1 121 ? 16.190 -13.095 -34.525 1.00 93.38 121 ARG A O 1
ATOM 966 N N . GLY A 1 122 ? 14.163 -13.065 -33.553 1.00 94.50 122 GLY A N 1
ATOM 967 C CA . GLY A 1 122 ? 13.604 -12.022 -34.410 1.00 94.50 122 GLY A CA 1
ATOM 968 C C . GLY A 1 122 ? 14.315 -10.684 -34.217 1.00 94.50 122 GLY A C 1
ATOM 969 O O . GLY A 1 122 ? 14.726 -10.073 -35.199 1.00 94.50 122 GLY A O 1
ATOM 970 N N . LEU A 1 123 ? 14.524 -10.281 -32.961 1.00 94.19 123 LEU A N 1
ATOM 971 C CA . LEU A 1 123 ? 15.252 -9.060 -32.616 1.00 94.19 123 LEU A CA 1
ATOM 972 C C . LEU A 1 123 ? 16.728 -9.128 -33.030 1.00 94.19 123 LEU A C 1
ATOM 974 O O . LEU A 1 123 ? 17.229 -8.166 -33.594 1.00 94.19 123 LEU A O 1
ATOM 978 N N . GLU A 1 124 ? 17.410 -10.257 -32.816 1.00 94.31 124 GLU A N 1
ATOM 979 C CA . GLU A 1 124 ? 18.805 -10.468 -33.246 1.00 94.31 124 GLU A CA 1
ATOM 980 C C . GLU A 1 124 ? 18.948 -10.312 -34.770 1.00 94.31 124 GLU A C 1
ATOM 982 O O . GLU A 1 124 ? 19.813 -9.580 -35.248 1.00 94.31 124 GLU A O 1
ATOM 987 N N . LEU A 1 125 ? 18.063 -10.953 -35.544 1.00 93.94 125 LEU A N 1
ATOM 988 C CA . LEU A 1 125 ? 18.057 -10.859 -37.007 1.00 93.94 125 LEU A CA 1
ATOM 989 C C . LEU A 1 125 ? 17.739 -9.447 -37.501 1.00 93.94 125 LEU A C 1
ATOM 991 O O . LEU A 1 125 ? 18.355 -8.981 -38.457 1.00 93.94 125 LEU A O 1
ATOM 995 N N . TRP A 1 126 ? 16.780 -8.776 -36.864 1.00 93.88 126 TRP A N 1
ATOM 996 C CA . TRP A 1 126 ? 16.422 -7.404 -37.205 1.00 93.88 126 TRP A CA 1
ATOM 997 C C . TRP A 1 126 ? 17.581 -6.443 -36.932 1.00 93.88 126 TRP A C 1
ATOM 999 O O . TRP A 1 126 ? 17.984 -5.719 -37.838 1.00 93.88 126 TRP A O 1
ATOM 1009 N N . LEU A 1 127 ? 18.178 -6.499 -35.737 1.00 91.12 127 LEU A N 1
ATOM 1010 C CA . LEU A 1 127 ? 19.323 -5.665 -35.362 1.00 91.12 127 LEU A CA 1
ATOM 1011 C C . LEU A 1 127 ? 20.539 -5.896 -36.266 1.00 91.12 127 LEU A C 1
ATOM 1013 O O . LEU A 1 127 ? 21.217 -4.938 -36.625 1.00 91.12 127 LEU A O 1
ATOM 1017 N N . ALA A 1 128 ? 20.800 -7.141 -36.673 1.00 90.31 128 ALA A N 1
ATOM 1018 C CA . ALA A 1 128 ? 21.888 -7.464 -37.597 1.00 90.31 128 ALA A CA 1
ATOM 1019 C C . ALA A 1 128 ? 21.704 -6.847 -38.997 1.00 90.31 128 ALA A C 1
ATOM 1021 O O . ALA A 1 128 ? 22.678 -6.697 -39.733 1.00 90.31 128 ALA A O 1
ATOM 1022 N N . GLY A 1 129 ? 20.468 -6.504 -39.373 1.00 89.19 129 GLY A N 1
ATOM 1023 C CA . GLY A 1 129 ? 20.145 -5.832 -40.631 1.00 89.19 129 GLY A CA 1
ATOM 1024 C C . GLY A 1 129 ? 20.225 -4.305 -40.575 1.00 89.19 129 GLY A C 1
ATOM 1025 O O . GLY A 1 129 ? 20.083 -3.665 -41.617 1.00 89.19 129 GLY A O 1
ATOM 1026 N N . LEU A 1 130 ? 20.431 -3.713 -39.394 1.00 88.81 130 LEU A N 1
ATOM 1027 C CA . LEU A 1 130 ? 20.504 -2.265 -39.222 1.00 88.81 130 LEU A CA 1
ATOM 1028 C C . LEU A 1 130 ? 21.942 -1.762 -39.348 1.00 88.81 130 LEU A C 1
ATOM 1030 O O . LEU A 1 130 ? 22.876 -2.329 -38.785 1.00 88.81 130 LEU A O 1
ATOM 1034 N N . ASP A 1 131 ? 22.098 -0.633 -40.033 1.00 86.88 131 ASP A N 1
ATOM 1035 C CA . ASP A 1 131 ? 23.344 0.127 -40.031 1.00 86.88 131 ASP A CA 1
ATOM 1036 C C . ASP A 1 131 ? 23.356 1.076 -38.813 1.00 86.88 131 ASP A C 1
ATOM 1038 O O . ASP A 1 131 ? 22.528 1.993 -38.759 1.00 86.88 131 ASP A O 1
ATOM 1042 N N . PRO A 1 132 ? 24.255 0.877 -37.826 1.00 81.81 132 PRO A N 1
ATOM 1043 C CA . PRO A 1 132 ? 24.323 1.704 -36.621 1.00 81.81 132 PRO A CA 1
ATOM 1044 C C . PRO A 1 132 ? 24.784 3.143 -36.888 1.00 81.81 132 PRO A C 1
ATOM 1046 O O . PRO A 1 132 ? 24.684 3.970 -35.984 1.00 81.81 132 PRO A O 1
ATOM 1049 N N . ASP A 1 133 ? 25.282 3.441 -38.092 1.00 83.25 133 ASP A N 1
ATOM 1050 C CA . ASP A 1 133 ? 25.712 4.777 -38.512 1.00 83.25 133 ASP A CA 1
ATOM 1051 C C . ASP A 1 133 ? 24.693 5.452 -39.457 1.00 83.25 133 ASP A C 1
ATOM 1053 O O . ASP A 1 133 ? 24.850 6.618 -39.833 1.00 83.25 133 ASP A O 1
ATOM 1057 N N . ALA A 1 134 ? 23.603 4.759 -39.811 1.00 75.19 134 ALA A N 1
ATOM 1058 C CA . ALA A 1 134 ? 22.546 5.285 -40.669 1.00 75.19 134 ALA A CA 1
ATOM 1059 C C . ALA A 1 134 ? 21.547 6.165 -39.894 1.00 75.19 134 ALA A C 1
ATOM 1061 O O . ALA A 1 134 ? 20.426 5.739 -39.605 1.00 75.19 134 ALA A O 1
ATOM 1062 N N . GLY A 1 135 ? 21.938 7.415 -39.635 1.00 67.31 135 GLY A N 1
ATOM 1063 C CA . GLY A 1 135 ? 21.045 8.509 -39.227 1.00 67.31 135 GLY A CA 1
ATOM 1064 C C . GLY A 1 135 ? 20.636 8.537 -37.749 1.00 67.31 135 GLY A C 1
ATOM 1065 O O . GLY A 1 135 ? 21.208 7.841 -36.918 1.00 67.31 135 GLY A O 1
ATOM 1066 N N . ASP A 1 136 ? 19.664 9.400 -37.433 1.00 65.00 136 ASP A N 1
ATOM 1067 C CA . ASP A 1 136 ? 19.132 9.596 -36.079 1.00 65.00 136 ASP A CA 1
ATOM 1068 C C . ASP A 1 136 ? 18.267 8.396 -35.647 1.00 65.00 136 ASP A C 1
ATOM 1070 O O . ASP A 1 136 ? 17.498 7.858 -36.444 1.00 65.00 136 ASP A O 1
ATOM 1074 N N . PHE A 1 137 ? 18.423 7.976 -34.393 1.00 68.88 137 PHE A N 1
ATOM 1075 C CA . PHE A 1 137 ? 17.686 6.886 -33.744 1.00 68.88 137 PHE A CA 1
ATOM 1076 C C . PHE A 1 137 ? 16.818 7.421 -32.593 1.00 68.88 137 PHE A C 1
ATOM 1078 O O . PHE A 1 137 ? 16.616 6.753 -31.576 1.00 68.88 137 PHE A O 1
ATOM 1085 N N . SER A 1 138 ? 16.338 8.661 -32.721 1.00 60.38 138 SER A N 1
ATOM 1086 C CA . SER A 1 138 ? 15.464 9.272 -31.725 1.00 60.38 138 SER A CA 1
ATOM 1087 C C . SER A 1 138 ? 14.176 8.462 -31.530 1.00 60.38 138 SER A C 1
ATOM 1089 O O . SER A 1 138 ? 13.618 7.897 -32.469 1.00 60.38 138 SER A O 1
ATOM 1091 N N . LEU A 1 139 ? 13.644 8.480 -30.308 1.00 55.31 139 LEU A N 1
ATOM 1092 C CA . LEU A 1 139 ? 12.366 7.839 -29.971 1.00 55.31 139 LEU A CA 1
ATOM 1093 C C . LEU A 1 139 ? 11.145 8.498 -30.643 1.00 55.31 139 LEU A C 1
ATOM 1095 O O . LEU A 1 139 ? 10.034 7.994 -30.509 1.00 55.31 139 LEU A O 1
ATOM 1099 N N . GLN A 1 140 ? 11.337 9.627 -31.331 1.00 52.97 140 GLN A N 1
ATOM 1100 C CA . GLN A 1 140 ? 10.303 10.339 -32.088 1.00 52.97 140 GLN A CA 1
ATOM 1101 C C . GLN A 1 140 ? 10.341 10.002 -33.588 1.00 52.97 140 GLN A C 1
ATOM 1103 O O . GLN A 1 140 ? 9.533 10.530 -34.348 1.00 52.97 140 GLN A O 1
ATOM 1108 N N . ASP A 1 141 ? 11.275 9.149 -34.020 1.00 62.84 141 ASP A N 1
ATOM 1109 C CA . ASP A 1 141 ? 11.398 8.717 -35.410 1.00 62.84 141 ASP A CA 1
ATOM 1110 C C . ASP A 1 141 ? 10.294 7.705 -35.755 1.00 62.84 141 ASP A C 1
ATOM 1112 O O . ASP A 1 141 ? 10.226 6.603 -35.204 1.00 62.84 141 ASP A O 1
ATOM 1116 N N . ASP A 1 142 ? 9.394 8.096 -36.656 1.00 58.94 142 ASP A N 1
ATOM 1117 C CA . ASP A 1 142 ? 8.196 7.342 -37.028 1.00 58.94 142 ASP A CA 1
ATOM 1118 C C . ASP A 1 142 ? 8.431 6.337 -38.166 1.00 58.94 142 ASP A C 1
ATOM 1120 O O . ASP A 1 142 ? 7.499 5.647 -38.598 1.00 58.94 142 ASP A O 1
ATOM 1124 N N . ARG A 1 143 ? 9.676 6.209 -38.637 1.00 71.44 143 ARG A N 1
ATOM 1125 C CA . ARG A 1 143 ? 10.030 5.302 -39.728 1.00 71.44 143 ARG A CA 1
ATOM 1126 C C . ARG A 1 143 ? 9.814 3.826 -39.343 1.00 71.44 143 ARG A C 1
ATOM 1128 O O . ARG A 1 143 ? 10.360 3.360 -38.340 1.00 71.44 143 ARG A O 1
ATOM 1135 N N . PRO A 1 144 ? 9.092 3.034 -40.162 1.00 65.69 144 PRO A N 1
ATOM 1136 C CA . PRO A 1 144 ? 8.783 1.635 -39.851 1.00 65.69 144 PRO A CA 1
ATOM 1137 C C . PRO A 1 144 ? 10.004 0.716 -39.716 1.00 65.69 144 PRO A C 1
ATOM 1139 O O . PRO A 1 144 ? 9.936 -0.277 -39.003 1.00 65.69 144 PRO A O 1
ATOM 1142 N N . ASP A 1 145 ? 11.124 1.022 -40.382 1.00 69.94 145 ASP A N 1
ATOM 1143 C CA . ASP A 1 145 ? 12.374 0.255 -40.275 1.00 69.94 145 ASP A CA 1
ATOM 1144 C C . ASP A 1 145 ? 13.138 0.518 -38.964 1.00 69.94 145 ASP A C 1
ATOM 1146 O O . ASP A 1 145 ? 14.073 -0.216 -38.642 1.00 69.94 145 ASP A O 1
ATOM 1150 N N . ARG A 1 146 ? 12.728 1.536 -38.191 1.00 77.44 146 ARG A N 1
ATOM 1151 C CA . ARG A 1 146 ? 13.367 1.978 -36.940 1.00 77.44 146 ARG A CA 1
ATOM 1152 C C . ARG A 1 146 ? 12.620 1.562 -35.680 1.00 77.44 146 ARG A C 1
ATOM 1154 O O . ARG A 1 146 ? 13.025 1.926 -34.580 1.00 77.44 146 ARG A O 1
ATOM 1161 N N . ARG A 1 147 ? 11.593 0.726 -35.824 1.00 85.62 147 ARG A N 1
ATOM 1162 C CA . ARG A 1 147 ? 10.917 0.061 -34.711 1.00 85.62 147 ARG A CA 1
ATOM 1163 C C . ARG A 1 147 ? 10.638 -1.396 -35.044 1.00 85.62 147 ARG A C 1
ATOM 1165 O O . ARG A 1 147 ? 10.380 -1.745 -36.191 1.00 85.62 147 ARG A O 1
ATOM 1172 N N . PHE A 1 148 ? 10.665 -2.242 -34.029 1.00 89.75 148 PHE A N 1
ATOM 1173 C CA . PHE A 1 148 ? 10.256 -3.633 -34.144 1.00 89.75 148 PHE A CA 1
ATOM 1174 C C . PHE A 1 148 ? 8.970 -3.819 -33.359 1.00 89.75 148 PHE A C 1
ATOM 1176 O O . PHE A 1 148 ? 8.975 -3.869 -32.130 1.00 89.75 148 PHE A O 1
ATOM 1183 N N . GLU A 1 149 ? 7.860 -3.881 -34.083 1.00 91.06 149 GLU A N 1
ATOM 1184 C CA . GLU A 1 149 ? 6.565 -4.221 -33.511 1.00 91.06 149 GLU A CA 1
ATOM 1185 C C . GLU A 1 149 ? 6.452 -5.735 -33.412 1.00 91.06 149 GLU A C 1
ATOM 1187 O O . GLU A 1 149 ? 6.663 -6.469 -34.381 1.00 91.06 149 GLU A O 1
ATOM 1192 N N . TRP A 1 150 ? 6.115 -6.210 -32.223 1.00 93.12 150 TRP A N 1
ATOM 1193 C CA . TRP A 1 150 ? 5.953 -7.621 -31.963 1.00 93.12 150 TRP A CA 1
ATOM 1194 C C . TRP A 1 150 ? 4.619 -7.881 -31.292 1.00 93.12 150 TRP A C 1
ATOM 1196 O O . TRP A 1 150 ? 4.327 -7.341 -30.226 1.00 93.12 150 TRP A O 1
ATOM 1206 N N . SER A 1 151 ? 3.837 -8.764 -31.903 1.00 91.25 151 SER A N 1
ATOM 1207 C CA . SER A 1 151 ? 2.601 -9.261 -31.326 1.00 91.25 151 SER A CA 1
ATOM 1208 C C . SER A 1 151 ? 2.583 -10.781 -31.291 1.00 91.25 151 SER A C 1
ATOM 1210 O O . SER A 1 151 ? 3.071 -11.475 -32.191 1.00 91.25 151 SER A O 1
ATOM 1212 N N . TRP A 1 152 ? 2.019 -11.318 -30.215 1.00 91.69 152 TRP A N 1
ATOM 1213 C CA . TRP A 1 152 ? 1.766 -12.744 -30.078 1.00 91.69 152 TRP A CA 1
ATOM 1214 C C . TRP A 1 152 ? 0.585 -12.961 -29.144 1.00 91.69 152 TRP A C 1
ATOM 1216 O O . TRP A 1 152 ? 0.666 -12.661 -27.958 1.00 91.69 152 TRP A O 1
ATOM 1226 N N . GLN A 1 153 ? -0.504 -13.511 -29.684 1.00 90.56 153 GLN A N 1
ATOM 1227 C CA . GLN A 1 153 ? -1.784 -13.586 -28.977 1.00 90.56 153 GLN A CA 1
ATOM 1228 C C . GLN A 1 153 ? -2.210 -12.197 -28.476 1.00 90.56 153 GLN A C 1
ATOM 1230 O O . GLN A 1 153 ? -2.495 -11.322 -29.285 1.00 90.56 153 GLN A O 1
ATOM 1235 N N . ASP A 1 154 ? -2.254 -12.010 -27.165 1.00 81.88 154 ASP A N 1
ATOM 1236 C CA . ASP A 1 154 ? -2.612 -10.785 -26.464 1.00 81.88 154 ASP A CA 1
ATOM 1237 C C . ASP A 1 154 ? -1.397 -9.958 -26.013 1.00 81.88 154 ASP A C 1
ATOM 1239 O O . ASP A 1 154 ? -1.582 -8.942 -25.351 1.00 81.88 154 ASP A O 1
ATOM 1243 N N . TRP A 1 155 ? -0.175 -10.349 -26.388 1.00 85.75 155 TRP A N 1
ATOM 1244 C CA . TRP A 1 155 ? 1.017 -9.517 -26.233 1.00 85.75 155 TRP A CA 1
ATOM 1245 C C . TRP A 1 155 ? 1.161 -8.508 -27.360 1.00 85.75 155 TRP A C 1
ATOM 1247 O O . TRP A 1 155 ? 1.065 -8.875 -28.533 1.00 85.75 155 TRP A O 1
ATOM 1257 N N . GLU A 1 156 ? 1.537 -7.287 -26.993 1.00 84.69 156 GLU A N 1
ATOM 1258 C CA . GLU A 1 156 ? 1.982 -6.242 -27.911 1.00 84.69 156 GLU A CA 1
ATOM 1259 C C . GLU A 1 156 ? 3.181 -5.513 -27.291 1.00 84.69 156 GLU A C 1
ATOM 1261 O O . GLU A 1 156 ? 3.070 -4.880 -26.239 1.00 84.69 156 GLU A O 1
ATOM 1266 N N . LEU A 1 157 ? 4.344 -5.620 -27.931 1.00 82.81 157 LEU A N 1
ATOM 1267 C CA . LEU A 1 157 ? 5.588 -4.962 -27.534 1.00 82.81 157 LEU A CA 1
ATOM 1268 C C . LEU A 1 157 ? 6.143 -4.181 -28.723 1.00 82.81 157 LEU A C 1
ATOM 1270 O O . LEU A 1 157 ? 6.097 -4.653 -29.859 1.00 82.81 157 LEU A O 1
ATOM 1274 N N . VAL A 1 158 ? 6.730 -3.021 -28.457 1.00 84.56 158 VAL A N 1
ATOM 1275 C CA . VAL A 1 158 ? 7.452 -2.237 -29.464 1.00 84.56 158 VAL A CA 1
ATOM 1276 C C . VAL A 1 158 ? 8.880 -2.037 -28.993 1.00 84.56 158 VAL A C 1
ATOM 1278 O O . VAL A 1 158 ? 9.109 -1.681 -27.840 1.00 84.56 158 VAL A O 1
ATOM 1281 N N . PHE A 1 159 ? 9.846 -2.277 -29.873 1.00 87.00 159 PHE A N 1
ATOM 1282 C CA . PHE A 1 159 ? 11.261 -2.094 -29.572 1.00 87.00 159 PHE A CA 1
ATOM 1283 C C . PHE A 1 159 ? 11.882 -1.024 -30.459 1.00 87.00 159 PHE A C 1
ATOM 1285 O O . PHE A 1 159 ? 11.578 -0.951 -31.649 1.00 87.00 159 PHE A O 1
ATOM 1292 N N . PHE A 1 160 ? 12.805 -0.253 -29.891 1.00 84.69 160 PHE A N 1
ATOM 1293 C CA . PHE A 1 160 ? 13.556 0.784 -30.594 1.00 84.69 160 PHE A CA 1
ATOM 1294 C C . PHE A 1 160 ? 15.060 0.502 -30.488 1.00 84.69 160 PHE A C 1
ATOM 1296 O O . PHE A 1 160 ? 15.542 0.200 -29.389 1.00 84.69 160 PHE A O 1
ATOM 1303 N N . PRO A 1 161 ? 15.822 0.574 -31.593 1.00 86.94 161 PRO A N 1
ATOM 1304 C CA . PRO A 1 161 ? 17.256 0.347 -31.573 1.00 86.94 161 PRO A CA 1
ATOM 1305 C C . PRO A 1 161 ? 17.990 1.603 -31.099 1.00 86.94 161 PRO A C 1
ATOM 1307 O O . PRO A 1 161 ? 17.694 2.711 -31.532 1.00 86.94 161 PRO A O 1
ATOM 1310 N N . MET A 1 162 ? 18.991 1.420 -30.243 1.00 78.19 162 MET A N 1
ATOM 1311 C CA . MET A 1 162 ? 19.864 2.485 -29.749 1.00 78.19 162 MET A CA 1
ATOM 1312 C C . MET A 1 162 ? 21.315 2.136 -30.095 1.00 78.19 162 MET A C 1
ATOM 1314 O O . MET A 1 162 ? 21.876 1.226 -29.473 1.00 78.19 162 MET A O 1
ATOM 1318 N N . PRO A 1 163 ? 21.941 2.792 -31.089 1.00 83.31 163 PRO A N 1
ATOM 1319 C CA . PRO A 1 163 ? 23.309 2.485 -31.484 1.00 83.31 163 PRO A CA 1
ATOM 1320 C C . PRO A 1 163 ? 24.279 2.625 -30.317 1.00 83.31 163 PRO A C 1
ATOM 1322 O O . PRO A 1 163 ? 24.277 3.606 -29.575 1.00 83.31 163 PRO A O 1
ATOM 1325 N N . ARG A 1 164 ? 25.159 1.641 -30.176 1.00 80.12 164 ARG A N 1
ATOM 1326 C CA . ARG A 1 164 ? 26.297 1.699 -29.263 1.00 80.12 164 ARG A CA 1
ATOM 1327 C C . ARG A 1 164 ? 27.409 2.506 -29.919 1.00 80.12 164 ARG A C 1
ATOM 1329 O O . ARG A 1 164 ? 27.582 2.470 -31.141 1.00 80.12 164 ARG A O 1
ATOM 1336 N N . ALA A 1 165 ? 28.208 3.183 -29.101 1.00 70.75 165 ALA A N 1
ATOM 1337 C CA . ALA A 1 165 ? 29.391 3.896 -29.568 1.00 70.75 165 ALA A CA 1
ATOM 1338 C C . ALA A 1 165 ? 30.311 2.966 -30.377 1.00 70.75 165 ALA A C 1
ATOM 1340 O O . ALA A 1 165 ? 30.511 1.813 -29.988 1.00 70.75 165 ALA A O 1
ATOM 1341 N N . ALA A 1 166 ? 30.905 3.468 -31.466 1.00 78.69 166 ALA A N 1
ATOM 1342 C CA . ALA A 1 166 ? 31.740 2.678 -32.380 1.00 78.69 166 ALA A CA 1
ATOM 1343 C C . ALA A 1 166 ? 32.849 1.879 -31.664 1.00 78.69 166 ALA A C 1
ATOM 1345 O O . ALA A 1 166 ? 33.116 0.733 -32.019 1.00 78.69 166 ALA A O 1
ATOM 1346 N N . SER A 1 167 ? 33.431 2.444 -30.601 1.00 72.50 167 SER A N 1
ATOM 1347 C CA . SER A 1 167 ? 34.458 1.807 -29.764 1.00 72.50 167 SER A CA 1
ATOM 1348 C C . SER A 1 167 ? 33.961 0.605 -28.949 1.00 72.50 167 SER A C 1
ATOM 1350 O O . SER A 1 167 ? 34.760 -0.256 -28.590 1.00 72.50 167 SER A O 1
ATOM 1352 N N . ALA A 1 168 ? 32.659 0.519 -28.667 1.00 66.88 168 ALA A N 1
ATOM 1353 C CA . ALA A 1 168 ? 32.052 -0.536 -27.858 1.00 66.88 168 ALA A CA 1
ATOM 1354 C C . ALA A 1 168 ? 31.426 -1.666 -28.696 1.00 66.88 168 ALA A C 1
ATOM 1356 O O . ALA A 1 168 ? 31.133 -2.728 -28.150 1.00 66.88 168 ALA A O 1
ATOM 1357 N N . ARG A 1 169 ? 31.240 -1.474 -30.012 1.00 73.81 169 ARG A N 1
ATOM 1358 C CA . ARG A 1 169 ? 30.540 -2.425 -30.906 1.00 73.81 169 ARG A CA 1
ATOM 1359 C C . ARG A 1 169 ? 31.259 -3.769 -31.068 1.00 73.81 169 ARG A C 1
ATOM 1361 O O . ARG A 1 169 ? 30.604 -4.775 -31.303 1.00 73.81 169 ARG A O 1
ATOM 1368 N N . ASN A 1 170 ? 32.582 -3.797 -30.890 1.00 70.62 170 ASN A N 1
ATOM 1369 C CA . ASN A 1 170 ? 33.399 -5.014 -31.007 1.00 70.62 170 ASN A CA 1
ATOM 1370 C C . ASN A 1 170 ? 33.401 -5.887 -29.739 1.00 70.62 170 ASN A C 1
ATOM 1372 O O . ASN A 1 170 ? 34.046 -6.934 -29.718 1.00 70.62 170 ASN A O 1
ATOM 1376 N N . SER A 1 171 ? 32.695 -5.460 -28.690 1.00 68.56 171 SER A N 1
ATOM 1377 C CA . SER A 1 171 ? 32.546 -6.200 -27.439 1.00 68.56 171 SER A CA 1
ATOM 1378 C C . SER A 1 171 ? 31.067 -6.499 -27.189 1.00 68.56 171 SER A C 1
ATOM 1380 O O . SER A 1 171 ? 30.237 -5.611 -27.419 1.00 68.56 171 SER A O 1
ATOM 1382 N N . PRO A 1 172 ? 30.712 -7.688 -26.667 1.00 64.06 172 PRO A N 1
ATOM 1383 C CA . PRO A 1 172 ? 29.333 -8.000 -26.303 1.00 64.06 172 PRO A CA 1
ATOM 1384 C C . PRO A 1 172 ? 28.757 -6.948 -25.351 1.00 64.06 172 PRO A C 1
ATOM 1386 O O . PRO A 1 172 ? 29.453 -6.465 -24.450 1.00 64.06 172 PRO A O 1
ATOM 1389 N N . ALA A 1 173 ? 27.495 -6.570 -25.549 1.00 63.44 173 ALA A N 1
ATOM 1390 C CA . ALA A 1 173 ? 26.808 -5.712 -24.594 1.00 63.44 173 ALA A CA 1
ATOM 1391 C C . ALA A 1 173 ? 26.659 -6.456 -23.255 1.00 63.44 173 ALA A C 1
ATOM 1393 O O . ALA A 1 173 ? 26.338 -7.642 -23.233 1.00 63.44 173 ALA A O 1
ATOM 1394 N N . LYS A 1 174 ? 26.878 -5.769 -22.124 1.00 62.34 174 LYS A N 1
ATOM 1395 C CA . LYS A 1 174 ? 26.665 -6.363 -20.786 1.00 62.34 174 LYS A CA 1
ATOM 1396 C C . LYS A 1 174 ? 25.189 -6.719 -20.538 1.00 62.34 174 LYS A C 1
ATOM 1398 O O . LYS A 1 174 ? 24.906 -7.586 -19.721 1.00 62.34 174 LYS A O 1
ATOM 1403 N N . ARG A 1 175 ? 24.274 -6.022 -21.222 1.00 64.81 175 ARG A N 1
ATOM 1404 C CA . ARG A 1 175 ? 22.826 -6.260 -21.276 1.00 64.81 175 ARG A CA 1
ATOM 1405 C C . ARG A 1 175 ? 22.292 -5.767 -22.620 1.00 64.81 175 ARG A C 1
ATOM 1407 O O . ARG A 1 175 ? 22.773 -4.750 -23.115 1.00 64.81 175 ARG A O 1
ATOM 1414 N N . ALA A 1 176 ? 21.309 -6.456 -23.190 1.00 70.62 176 ALA A N 1
ATOM 1415 C CA . ALA A 1 176 ? 20.720 -6.073 -24.473 1.00 70.62 176 ALA A CA 1
ATOM 1416 C C . ALA A 1 176 ? 19.654 -4.974 -24.340 1.00 70.62 176 ALA A C 1
ATOM 1418 O O . ALA A 1 176 ? 19.590 -4.070 -25.173 1.00 70.62 176 ALA A O 1
ATOM 1419 N N . LEU A 1 177 ? 18.841 -5.011 -23.279 1.00 64.75 177 LEU A N 1
ATOM 1420 C CA . LEU A 1 177 ? 17.864 -3.961 -22.998 1.00 64.75 177 LEU A CA 1
ATOM 1421 C C . LEU A 1 177 ? 18.567 -2.779 -22.327 1.00 64.75 177 LEU A C 1
ATOM 1423 O O . LEU A 1 177 ? 19.177 -2.931 -21.267 1.00 64.75 177 LEU A O 1
ATOM 1427 N N . GLY A 1 178 ? 18.492 -1.605 -22.951 1.00 44.38 178 GLY A N 1
ATOM 1428 C CA . GLY A 1 178 ? 19.111 -0.357 -22.505 1.00 44.38 178 GLY A CA 1
ATOM 1429 C C . GLY A 1 178 ? 18.134 0.597 -21.821 1.00 44.38 178 GLY A C 1
ATOM 1430 O O . GLY A 1 178 ? 18.527 1.241 -20.850 1.00 44.38 178 GLY A O 1
ATOM 1431 N N . ALA A 1 179 ? 16.873 0.637 -22.264 1.00 47.78 179 ALA A N 1
ATOM 1432 C CA . ALA A 1 179 ? 15.852 1.561 -21.771 1.00 47.78 179 ALA A CA 1
ATOM 1433 C C . ALA A 1 179 ? 14.458 0.912 -21.731 1.00 47.78 179 ALA A C 1
ATOM 1435 O O . ALA A 1 179 ? 14.138 0.032 -22.529 1.00 47.78 179 ALA A O 1
ATOM 1436 N N . PHE A 1 180 ? 13.621 1.376 -20.808 1.00 54.44 180 PHE A N 1
ATOM 1437 C CA . PHE A 1 180 ? 12.230 0.951 -20.673 1.00 54.44 180 PHE A CA 1
ATOM 1438 C C . PHE A 1 180 ? 11.362 2.183 -20.883 1.00 54.44 180 PHE A C 1
ATOM 1440 O O . PHE A 1 180 ? 11.460 3.142 -20.119 1.00 54.44 180 PHE A O 1
ATOM 1447 N N . ILE A 1 181 ? 10.578 2.177 -21.954 1.00 50.75 181 ILE A N 1
ATOM 1448 C CA . ILE A 1 181 ? 9.729 3.295 -22.342 1.00 50.75 181 ILE A CA 1
ATOM 1449 C C . ILE A 1 181 ? 8.315 2.971 -21.861 1.00 50.75 181 ILE A C 1
ATOM 1451 O O . ILE A 1 181 ? 7.712 2.001 -22.324 1.00 50.75 181 ILE A O 1
ATOM 1455 N N . PRO A 1 182 ? 7.778 3.750 -20.922 1.00 41.62 182 PRO A N 1
ATOM 1456 C CA . PRO A 1 182 ? 6.444 3.511 -20.414 1.00 41.62 182 PRO A CA 1
ATOM 1457 C C . PRO A 1 182 ? 5.377 3.788 -21.492 1.00 41.62 182 PRO A C 1
ATOM 1459 O O . PRO A 1 182 ? 5.413 4.837 -22.130 1.00 41.62 182 PRO A O 1
ATOM 1462 N N . ALA A 1 183 ? 4.437 2.860 -21.713 1.00 45.47 183 ALA A N 1
ATOM 1463 C CA . ALA A 1 183 ? 3.245 3.113 -22.531 1.00 45.47 183 ALA A CA 1
ATOM 1464 C C . ALA A 1 183 ? 2.111 3.614 -21.637 1.00 45.47 183 ALA A C 1
ATOM 1466 O O . ALA A 1 183 ? 1.806 2.952 -20.650 1.00 45.47 183 ALA A O 1
ATOM 1467 N N . GLU A 1 184 ? 1.431 4.702 -22.001 1.00 37.09 184 GLU A N 1
ATOM 1468 C CA . GLU A 1 184 ? 0.301 5.243 -21.221 1.00 37.09 184 GLU A CA 1
ATOM 1469 C C . GLU A 1 184 ? -0.785 4.188 -20.910 1.00 37.09 184 GLU A C 1
ATOM 1471 O O . GLU A 1 184 ? -1.396 4.239 -19.849 1.00 37.09 184 GLU A O 1
ATOM 1476 N N . ALA A 1 185 ? -0.979 3.184 -21.777 1.00 30.17 185 ALA A N 1
ATOM 1477 C CA . ALA A 1 185 ? -1.959 2.107 -21.591 1.00 30.17 185 ALA A CA 1
ATOM 1478 C C . ALA A 1 185 ? -1.511 0.975 -20.637 1.00 30.17 185 ALA A C 1
ATOM 1480 O O . ALA A 1 185 ? -2.359 0.343 -20.016 1.00 30.17 185 ALA A O 1
ATOM 1481 N N . ALA A 1 186 ? -0.203 0.726 -20.479 1.00 33.84 186 ALA A N 1
ATOM 1482 C CA . ALA A 1 186 ? 0.321 -0.334 -19.604 1.00 33.84 186 ALA A CA 1
ATOM 1483 C C . ALA A 1 186 ? 0.420 0.088 -18.125 1.00 33.84 186 ALA A C 1
ATOM 1485 O O . ALA A 1 186 ? 0.581 -0.762 -17.254 1.00 33.84 186 ALA A O 1
ATOM 1486 N N . PHE A 1 187 ? 0.299 1.389 -17.831 1.00 33.06 187 PHE A N 1
ATOM 1487 C CA . PHE A 1 187 ? 0.234 1.920 -16.460 1.00 33.06 187 PHE A CA 1
ATOM 1488 C C . PHE A 1 187 ? -1.096 1.618 -15.771 1.00 33.06 187 PHE A C 1
ATOM 1490 O O . PHE A 1 187 ? -1.153 1.607 -14.546 1.00 33.06 187 PHE A O 1
ATOM 1497 N N . ILE A 1 188 ? -2.150 1.374 -16.550 1.00 32.94 188 ILE A N 1
ATOM 1498 C CA . ILE A 1 188 ? -3.529 1.389 -16.062 1.00 32.94 188 ILE A CA 1
ATOM 1499 C C . ILE A 1 188 ? -3.902 0.102 -15.297 1.00 32.94 188 ILE A C 1
ATOM 1501 O O . ILE A 1 188 ? -4.773 0.165 -14.434 1.00 32.94 188 ILE A O 1
ATOM 1505 N N . ASP A 1 189 ? -3.261 -1.050 -15.552 1.00 39.34 189 ASP A N 1
ATOM 1506 C CA . ASP A 1 189 ? -3.825 -2.344 -15.111 1.00 39.34 189 ASP A CA 1
ATOM 1507 C C . ASP A 1 189 ? -3.333 -2.900 -13.751 1.00 39.34 189 ASP A C 1
ATOM 1509 O O . ASP A 1 189 ? -4.168 -3.423 -13.014 1.00 39.34 189 ASP A O 1
ATOM 1513 N N . ASP A 1 190 ? -2.052 -2.774 -13.354 1.00 42.44 190 ASP A N 1
ATOM 1514 C CA . ASP A 1 190 ? -1.536 -3.515 -12.170 1.00 42.44 190 ASP A CA 1
ATOM 1515 C C . ASP A 1 190 ? -1.011 -2.654 -10.995 1.00 42.44 190 ASP A C 1
ATOM 1517 O O . ASP A 1 190 ? -1.158 -3.049 -9.838 1.00 42.44 190 ASP A O 1
ATOM 1521 N N . ILE A 1 191 ? -0.447 -1.463 -11.243 1.00 49.38 191 ILE A N 1
ATOM 1522 C CA . ILE A 1 191 ? 0.113 -0.579 -10.187 1.00 49.38 191 ILE A CA 1
ATOM 1523 C C . ILE A 1 191 ? -0.910 0.480 -9.723 1.00 49.38 191 ILE A C 1
ATOM 1525 O O . ILE A 1 191 ? -0.937 0.859 -8.550 1.00 49.38 191 ILE A O 1
ATOM 1529 N N . SER A 1 192 ? -1.821 0.885 -10.612 1.00 60.06 192 SER A N 1
ATOM 1530 C CA . SER A 1 192 ? -2.869 1.886 -10.361 1.00 60.06 192 SER A CA 1
ATOM 1531 C C . SER A 1 192 ? -3.739 1.628 -9.119 1.00 60.06 192 SER A C 1
ATOM 1533 O O . SER A 1 192 ? -3.940 2.562 -8.346 1.00 60.06 192 SER A O 1
ATOM 1535 N N . PRO A 1 193 ? -4.254 0.412 -8.839 1.00 68.38 193 PRO A N 1
ATOM 1536 C CA . PRO A 1 193 ? -5.315 0.263 -7.839 1.00 68.38 193 PRO A CA 1
ATOM 1537 C C . PRO A 1 193 ? -4.909 0.591 -6.396 1.00 68.38 193 PRO A C 1
ATOM 1539 O O . PRO A 1 193 ? -5.727 1.118 -5.639 1.00 68.38 193 PRO A O 1
ATOM 1542 N N . LEU A 1 194 ? -3.673 0.269 -5.989 1.00 78.44 194 LEU A N 1
ATOM 1543 C CA . LEU A 1 194 ? -3.184 0.578 -4.642 1.00 78.44 194 LEU A CA 1
ATOM 1544 C C . LEU A 1 194 ? -2.852 2.063 -4.506 1.00 78.44 194 LEU A C 1
ATOM 1546 O O . LEU A 1 194 ? -3.264 2.678 -3.526 1.00 78.44 194 LEU A O 1
ATOM 1550 N N . GLU A 1 195 ? -2.162 2.648 -5.487 1.00 78.56 195 GLU A N 1
ATOM 1551 C CA . GLU A 1 195 ? -1.848 4.081 -5.495 1.00 78.56 195 GLU A CA 1
ATOM 1552 C C . GLU A 1 195 ? -3.119 4.940 -5.560 1.00 78.56 195 GLU A C 1
ATOM 1554 O O . GLU A 1 195 ? -3.247 5.907 -4.809 1.00 78.56 195 GLU A O 1
ATOM 1559 N N . GLU A 1 196 ? -4.097 4.554 -6.382 1.00 80.06 196 GLU A N 1
ATOM 1560 C CA . GLU A 1 196 ? -5.411 5.196 -6.461 1.00 80.06 196 GLU A CA 1
ATOM 1561 C C . GLU A 1 196 ? -6.164 5.073 -5.140 1.00 80.06 196 GLU A C 1
ATOM 1563 O O . GLU A 1 196 ? -6.669 6.073 -4.636 1.00 80.06 196 GLU A O 1
ATOM 1568 N N . ALA A 1 197 ? -6.195 3.885 -4.528 1.00 85.19 197 ALA A N 1
ATOM 1569 C CA . ALA A 1 197 ? -6.844 3.703 -3.234 1.00 85.19 197 ALA A CA 1
ATOM 1570 C C . ALA A 1 197 ? -6.175 4.539 -2.135 1.00 85.19 197 ALA A C 1
ATOM 1572 O O . ALA A 1 197 ? -6.864 5.164 -1.329 1.00 85.19 197 ALA A O 1
ATOM 1573 N N . LEU A 1 198 ? -4.842 4.584 -2.108 1.00 90.31 198 LEU A N 1
ATOM 1574 C CA . LEU A 1 198 ? -4.082 5.412 -1.177 1.00 90.31 198 LEU A CA 1
ATOM 1575 C C . LEU A 1 198 ? -4.351 6.906 -1.414 1.00 90.31 198 LEU A C 1
ATOM 1577 O O . LEU A 1 198 ? -4.606 7.644 -0.462 1.00 90.31 198 LEU A O 1
ATOM 1581 N N . SER A 1 199 ? -4.346 7.363 -2.667 1.00 87.94 199 SER A N 1
ATOM 1582 C CA . SER A 1 199 ? -4.614 8.760 -3.029 1.00 87.94 199 SER A CA 1
ATOM 1583 C C . SER A 1 199 ? -6.049 9.175 -2.696 1.00 87.94 199 SER A C 1
ATOM 1585 O O . SER A 1 199 ? -6.262 10.187 -2.021 1.00 87.94 199 SER A O 1
ATOM 1587 N N . GLU A 1 200 ? -7.034 8.356 -3.075 1.00 87.31 200 GLU A N 1
ATOM 1588 C CA . GLU A 1 200 ? -8.454 8.573 -2.793 1.00 87.31 200 GLU A CA 1
ATOM 1589 C C . GLU A 1 200 ? -8.687 8.664 -1.282 1.00 87.31 200 GLU A C 1
ATOM 1591 O O . GLU A 1 200 ? -9.243 9.648 -0.799 1.00 87.31 200 GLU A O 1
ATOM 1596 N N . LYS A 1 201 ? -8.223 7.674 -0.509 1.00 88.94 201 LYS A N 1
ATOM 1597 C CA . LYS A 1 201 ? -8.468 7.628 0.939 1.00 88.94 201 LYS A CA 1
ATOM 1598 C C . LYS A 1 201 ? -7.664 8.668 1.710 1.00 88.94 201 LYS A C 1
ATOM 1600 O O . LYS A 1 201 ? -8.204 9.294 2.618 1.00 88.94 201 LYS A O 1
ATOM 1605 N N . GLY A 1 202 ? -6.405 8.885 1.339 1.00 85.44 202 GLY A N 1
ATOM 1606 C CA . GLY A 1 202 ? -5.537 9.851 2.006 1.00 85.44 202 GLY A CA 1
ATOM 1607 C C . GLY A 1 202 ? -5.969 11.300 1.807 1.00 85.44 202 GLY A C 1
ATOM 1608 O O . GLY A 1 202 ? -5.704 12.127 2.672 1.00 85.44 202 GLY A O 1
ATOM 1609 N N . SER A 1 203 ? -6.657 11.625 0.711 1.00 86.44 203 SER A N 1
ATOM 1610 C CA . SER A 1 203 ? -7.145 12.987 0.444 1.00 86.44 203 SER A CA 1
ATOM 1611 C C . SER A 1 203 ? -8.608 13.222 0.849 1.00 86.44 203 SER A C 1
ATOM 1613 O O . SER A 1 203 ? -9.045 14.372 0.916 1.00 86.44 203 SER A O 1
ATOM 1615 N N . LYS A 1 204 ? -9.358 12.159 1.172 1.00 87.38 204 LYS A N 1
ATOM 1616 C CA . LYS A 1 204 ? -10.816 12.183 1.389 1.00 87.38 204 LYS A CA 1
ATOM 1617 C C . LYS A 1 204 ? -11.289 13.137 2.489 1.00 87.38 204 LYS A C 1
ATOM 1619 O O . LYS A 1 204 ? -12.380 13.689 2.381 1.00 87.38 204 LYS A O 1
ATOM 1624 N N . TYR A 1 205 ? -10.499 13.314 3.547 1.00 87.00 205 TYR A N 1
ATOM 1625 C CA . TYR A 1 205 ? -10.967 13.938 4.791 1.00 87.00 205 TYR A CA 1
ATOM 1626 C C . TYR A 1 205 ? -10.477 15.366 5.034 1.00 87.00 205 TYR A C 1
ATOM 1628 O O . TYR A 1 205 ? -10.800 15.953 6.061 1.00 87.00 205 TYR A O 1
ATOM 1636 N N . GLY A 1 206 ? -9.721 15.949 4.102 1.00 83.38 206 GLY A N 1
ATOM 1637 C CA . GLY A 1 206 ? -9.127 17.267 4.316 1.00 83.38 206 GLY A CA 1
ATOM 1638 C C . GLY A 1 206 ? -8.160 17.262 5.505 1.00 83.38 206 GLY A C 1
ATOM 1639 O O . GLY A 1 206 ? -7.236 16.453 5.546 1.00 83.38 206 GLY A O 1
ATOM 1640 N N . SER A 1 207 ? -8.353 18.183 6.453 1.00 86.25 207 SER A N 1
ATOM 1641 C CA . SER A 1 207 ? -7.504 18.296 7.643 1.00 86.25 207 SER A CA 1
ATOM 1642 C C . SER A 1 207 ? -8.071 17.462 8.787 1.00 86.25 207 SER A C 1
ATOM 1644 O O . SER A 1 207 ? -9.100 17.817 9.353 1.00 86.25 207 SER A O 1
ATOM 1646 N N . LEU A 1 208 ? -7.369 16.392 9.151 1.00 91.31 208 LEU A N 1
ATOM 1647 C CA . LEU A 1 208 ? -7.672 15.585 10.332 1.00 91.31 208 LEU A CA 1
ATOM 1648 C C . LEU A 1 208 ? -6.940 16.135 11.565 1.00 91.31 208 LEU A C 1
ATOM 1650 O O . LEU A 1 208 ? -5.836 16.668 11.453 1.00 91.31 208 LEU A O 1
ATOM 1654 N N . ASP A 1 209 ? -7.552 15.992 12.738 1.00 92.62 209 ASP A N 1
ATOM 1655 C CA . ASP A 1 209 ? -6.984 16.334 14.051 1.00 92.62 209 ASP A CA 1
ATOM 1656 C C . ASP A 1 209 ? -6.115 15.215 14.652 1.00 92.62 209 ASP A C 1
ATOM 1658 O O . ASP A 1 209 ? -5.382 15.440 15.613 1.00 92.62 209 ASP A O 1
ATOM 1662 N N . HIS A 1 210 ? -6.157 14.031 14.043 1.00 95.38 210 HIS A N 1
ATOM 1663 C CA . HIS A 1 210 ? -5.367 12.854 14.385 1.00 95.38 210 HIS A CA 1
ATOM 1664 C C . HIS A 1 210 ? -4.833 12.186 13.109 1.00 95.38 210 HIS A C 1
ATOM 1666 O O . HIS A 1 210 ? -5.429 12.354 12.038 1.00 95.38 210 HIS A O 1
ATOM 1672 N N . PRO A 1 211 ? -3.737 11.410 13.179 1.00 96.94 211 PRO A N 1
ATOM 1673 C CA . PRO A 1 211 ? -3.200 10.751 11.999 1.00 96.94 211 PRO A CA 1
ATOM 1674 C C . PRO A 1 211 ? -4.166 9.696 11.445 1.00 96.94 211 PRO A C 1
ATOM 1676 O O . PRO A 1 211 ? -5.040 9.183 12.146 1.00 96.94 211 PRO A O 1
ATOM 1679 N N . LEU A 1 212 ? -3.990 9.355 10.170 1.00 97.69 212 LEU A N 1
ATOM 1680 C CA . LEU A 1 212 ? -4.789 8.361 9.456 1.00 97.69 212 LEU A CA 1
ATOM 1681 C C . LEU A 1 212 ? -3.989 7.079 9.213 1.00 97.69 212 LEU A C 1
ATOM 1683 O O . LEU A 1 212 ? -2.870 7.118 8.706 1.00 97.69 212 LEU A O 1
ATOM 1687 N N . VAL A 1 213 ? -4.597 5.932 9.492 1.00 98.00 213 VAL A N 1
ATOM 1688 C CA . VAL A 1 213 ? -4.159 4.626 8.998 1.00 98.00 213 VAL A CA 1
ATOM 1689 C C . VAL A 1 213 ? -5.102 4.191 7.889 1.00 98.00 213 VAL A C 1
ATOM 1691 O O . VAL A 1 213 ? -6.308 4.060 8.099 1.00 98.00 213 VAL A O 1
ATOM 1694 N N . ILE A 1 214 ? -4.552 3.923 6.708 1.00 97.62 214 ILE A N 1
ATOM 1695 C CA . ILE A 1 214 ? -5.318 3.330 5.611 1.00 97.62 214 ILE A CA 1
ATOM 1696 C C . ILE A 1 214 ? -5.181 1.813 5.745 1.00 97.62 214 ILE A C 1
ATOM 1698 O O . ILE A 1 214 ? -4.074 1.286 5.722 1.00 97.62 214 ILE A O 1
ATOM 1702 N N . ALA A 1 215 ? -6.289 1.105 5.928 1.00 96.62 215 ALA A N 1
ATOM 1703 C CA . ALA A 1 215 ? -6.333 -0.331 6.154 1.00 96.62 215 ALA A CA 1
ATOM 1704 C C . ALA A 1 215 ? -6.922 -1.041 4.930 1.00 96.62 215 ALA A C 1
ATOM 1706 O O . ALA A 1 215 ? -8.134 -1.032 4.702 1.00 96.62 215 ALA A O 1
ATOM 1707 N N . ILE A 1 216 ? -6.060 -1.676 4.140 1.00 91.94 216 ILE A N 1
ATOM 1708 C CA . ILE A 1 216 ? -6.422 -2.299 2.870 1.00 91.94 216 ILE A CA 1
ATOM 1709 C C . ILE A 1 216 ? -6.391 -3.817 3.001 1.00 91.94 216 ILE A C 1
ATOM 1711 O O . ILE A 1 216 ? -5.357 -4.382 3.335 1.00 91.94 216 ILE A O 1
ATOM 1715 N N . ASN A 1 217 ? -7.498 -4.483 2.678 1.00 82.25 217 ASN A N 1
ATOM 1716 C CA . ASN A 1 217 ? -7.526 -5.927 2.458 1.00 82.25 217 ASN A CA 1
ATOM 1717 C C . ASN A 1 217 ? -7.612 -6.217 0.963 1.00 82.25 217 ASN A C 1
ATOM 1719 O O . ASN A 1 217 ? -8.597 -5.881 0.304 1.00 82.25 217 ASN A O 1
ATOM 1723 N N . THR A 1 218 ? -6.570 -6.822 0.419 1.00 73.81 218 THR A N 1
ATOM 1724 C CA . THR A 1 218 ? -6.504 -7.215 -0.983 1.00 73.81 218 THR A CA 1
ATOM 1725 C C . THR A 1 218 ? -6.932 -8.669 -1.133 1.00 73.81 218 THR A C 1
ATOM 1727 O O . THR A 1 218 ? -6.960 -9.427 -0.172 1.00 73.81 218 THR A O 1
ATOM 1730 N N . THR A 1 219 ? -7.290 -9.111 -2.331 1.00 57.22 219 THR A N 1
ATOM 1731 C CA . THR A 1 219 ? -7.490 -10.549 -2.585 1.00 57.22 219 THR A CA 1
ATOM 1732 C C . THR A 1 219 ? -6.130 -11.258 -2.670 1.00 57.22 219 THR A C 1
ATOM 1734 O O . THR A 1 219 ? -5.181 -10.697 -3.203 1.00 57.22 219 THR A O 1
ATOM 1737 N N . SER A 1 220 ? -5.995 -12.495 -2.176 1.00 45.69 220 SER A N 1
ATOM 1738 C CA . SER A 1 220 ? -4.700 -13.209 -2.158 1.00 45.69 220 SER A CA 1
ATOM 1739 C C . SER A 1 220 ? -4.066 -13.263 -3.553 1.00 45.69 220 SER A C 1
ATOM 1741 O O . SER A 1 220 ? -4.710 -13.793 -4.460 1.00 45.69 220 SER A O 1
ATOM 1743 N N . GLY A 1 221 ? -2.847 -12.736 -3.721 1.00 41.94 221 GLY A N 1
ATOM 1744 C CA . GLY A 1 221 ? -2.132 -12.629 -5.003 1.00 41.94 221 GLY A CA 1
ATOM 1745 C C . GLY A 1 221 ? -2.289 -11.292 -5.740 1.00 41.94 221 GLY A C 1
ATOM 1746 O O . GLY A 1 221 ? -1.884 -11.212 -6.887 1.00 41.94 221 GLY A O 1
ATOM 1747 N N . PHE A 1 222 ? -2.917 -10.281 -5.130 1.00 43.50 222 PHE A N 1
ATOM 1748 C CA . PHE A 1 222 ? -3.172 -8.960 -5.726 1.00 43.50 222 PHE A CA 1
ATOM 1749 C C . PHE A 1 222 ? -1.933 -8.050 -5.807 1.00 43.50 222 PHE A C 1
ATOM 1751 O O . PHE A 1 222 ? -1.909 -7.202 -6.683 1.00 43.50 222 PHE A O 1
ATOM 1758 N N . HIS A 1 223 ? -0.925 -8.250 -4.951 1.00 50.25 223 HIS A N 1
ATOM 1759 C CA . HIS A 1 223 ? 0.366 -7.551 -4.990 1.00 50.25 223 HIS A CA 1
ATOM 1760 C C . HIS A 1 223 ? 1.469 -8.468 -4.478 1.00 50.25 223 HIS A C 1
ATOM 1762 O O . HIS A 1 223 ? 1.219 -9.258 -3.562 1.00 50.25 223 HIS A O 1
ATOM 1768 N N . ASP A 1 224 ? 2.671 -8.341 -5.035 1.00 57.34 224 ASP A N 1
ATOM 1769 C CA . ASP A 1 224 ? 3.870 -8.817 -4.360 1.00 57.34 224 ASP A CA 1
ATOM 1770 C C . ASP A 1 224 ? 4.507 -7.703 -3.503 1.00 57.34 224 ASP A C 1
ATOM 1772 O O . ASP A 1 224 ? 4.068 -6.547 -3.442 1.00 57.34 224 ASP A O 1
ATOM 1776 N N . GLU A 1 225 ? 5.506 -8.095 -2.727 1.00 66.94 225 GLU A N 1
ATOM 1777 C CA . GLU A 1 225 ? 6.238 -7.208 -1.829 1.00 66.94 225 GLU A CA 1
ATOM 1778 C C . GLU A 1 225 ? 6.940 -6.060 -2.573 1.00 66.94 225 GLU A C 1
ATOM 1780 O O . GLU A 1 225 ? 7.066 -4.951 -2.039 1.00 66.94 225 GLU A O 1
ATOM 1785 N N . GLU A 1 226 ? 7.383 -6.316 -3.802 1.00 69.81 226 GLU A N 1
ATOM 1786 C CA . GLU A 1 226 ? 8.087 -5.340 -4.618 1.00 69.81 226 GLU A CA 1
ATOM 1787 C C . GLU A 1 226 ? 7.118 -4.257 -5.100 1.00 69.81 226 GLU A C 1
ATOM 1789 O O . GLU A 1 226 ? 7.426 -3.073 -4.957 1.00 69.81 226 GLU A O 1
ATOM 1794 N N . ASP A 1 227 ? 5.918 -4.636 -5.542 1.00 71.31 227 ASP A N 1
ATOM 1795 C CA . ASP A 1 227 ? 4.858 -3.699 -5.929 1.00 71.31 227 ASP A CA 1
ATOM 1796 C C . ASP A 1 227 ? 4.472 -2.769 -4.775 1.00 71.31 227 ASP A C 1
ATOM 1798 O O . ASP A 1 227 ? 4.405 -1.548 -4.935 1.00 71.31 227 ASP A O 1
ATOM 1802 N N . THR A 1 228 ? 4.271 -3.332 -3.578 1.00 79.75 228 THR A N 1
ATOM 1803 C CA . THR A 1 228 ? 3.930 -2.534 -2.389 1.00 79.75 228 THR A CA 1
ATOM 1804 C C . THR A 1 228 ? 5.069 -1.579 -2.037 1.00 79.75 228 THR A C 1
ATOM 1806 O O . THR A 1 228 ? 4.840 -0.407 -1.737 1.00 79.75 228 THR A O 1
ATOM 1809 N N . THR A 1 229 ? 6.314 -2.049 -2.118 1.00 80.50 229 THR A N 1
ATOM 1810 C CA . THR A 1 229 ? 7.493 -1.219 -1.849 1.00 80.50 229 THR A CA 1
ATOM 1811 C C . THR A 1 229 ? 7.612 -0.079 -2.863 1.00 80.50 229 THR A C 1
ATOM 1813 O O . THR A 1 229 ? 7.842 1.065 -2.465 1.00 80.50 229 THR A O 1
ATOM 1816 N N . GLN A 1 230 ? 7.413 -0.356 -4.153 1.00 78.88 230 GLN A N 1
ATOM 1817 C CA . GLN A 1 230 ? 7.485 0.648 -5.216 1.00 78.88 230 GLN A CA 1
ATOM 1818 C C . GLN A 1 230 ? 6.357 1.682 -5.106 1.00 78.88 230 GLN A C 1
ATOM 1820 O O . GLN A 1 230 ? 6.640 2.876 -5.201 1.00 78.88 230 GLN A O 1
ATOM 1825 N N . ALA A 1 231 ? 5.119 1.260 -4.829 1.00 82.75 231 ALA A N 1
ATOM 1826 C CA . ALA A 1 231 ? 3.986 2.170 -4.644 1.00 82.75 231 ALA A CA 1
ATOM 1827 C C . ALA A 1 231 ? 4.192 3.112 -3.444 1.00 82.75 231 ALA A C 1
ATOM 1829 O O . ALA A 1 231 ? 3.850 4.293 -3.485 1.00 82.75 231 ALA A O 1
ATOM 1830 N N . LEU A 1 232 ? 4.781 2.607 -2.356 1.00 87.25 232 LEU A N 1
ATOM 1831 C CA . LEU A 1 232 ? 4.963 3.371 -1.124 1.00 87.25 232 LEU A CA 1
ATOM 1832 C C . LEU A 1 232 ? 6.206 4.269 -1.134 1.00 87.25 232 LEU A C 1
ATOM 1834 O O . LEU A 1 232 ? 6.116 5.444 -0.774 1.00 87.25 232 LEU A O 1
ATOM 1838 N N . TYR A 1 233 ? 7.360 3.737 -1.538 1.00 82.88 233 TYR A N 1
ATOM 1839 C CA . TYR A 1 233 ? 8.662 4.414 -1.435 1.00 82.88 233 TYR A CA 1
ATOM 1840 C C . TYR A 1 233 ? 9.184 4.951 -2.772 1.00 82.88 233 TYR A C 1
ATOM 1842 O O . TYR A 1 233 ? 10.121 5.750 -2.799 1.00 82.88 233 TYR A O 1
ATOM 1850 N N . GLY A 1 234 ? 8.554 4.564 -3.877 1.00 75.81 234 GLY A N 1
ATOM 1851 C CA . GLY A 1 234 ? 8.918 4.985 -5.219 1.00 75.81 234 GLY A CA 1
ATOM 1852 C C . GLY A 1 234 ? 9.817 3.982 -5.922 1.00 75.81 234 GLY A C 1
ATOM 1853 O O . GLY A 1 234 ? 10.350 3.036 -5.338 1.00 75.81 234 GLY A O 1
ATOM 1854 N N . ARG A 1 235 ? 9.989 4.198 -7.224 1.00 68.94 235 ARG A N 1
ATOM 1855 C CA . ARG A 1 235 ? 10.717 3.280 -8.100 1.00 68.94 235 ARG A CA 1
ATOM 1856 C C . ARG A 1 235 ? 12.109 3.807 -8.383 1.00 68.94 235 ARG A C 1
ATOM 1858 O O . ARG A 1 235 ? 12.260 4.942 -8.832 1.00 68.94 235 ARG A O 1
ATOM 1865 N N . ILE A 1 236 ? 13.127 2.974 -8.198 1.00 54.50 236 ILE A N 1
ATOM 1866 C CA . ILE A 1 236 ? 14.475 3.276 -8.682 1.00 54.50 236 ILE A CA 1
ATOM 1867 C C . ILE A 1 236 ? 14.520 2.932 -10.174 1.00 54.50 236 ILE A C 1
ATOM 1869 O O . ILE A 1 236 ? 14.361 1.780 -10.566 1.00 54.50 236 ILE A O 1
ATOM 1873 N N . GLY A 1 237 ? 14.713 3.943 -11.014 1.00 49.81 237 GLY A N 1
ATOM 1874 C CA . GLY A 1 237 ? 15.157 3.772 -12.390 1.00 49.81 237 GLY A CA 1
ATOM 1875 C C . GLY A 1 237 ? 16.644 4.053 -12.525 1.00 49.81 237 GLY A C 1
ATOM 1876 O O . GLY A 1 237 ? 17.368 4.233 -11.549 1.00 49.81 237 GLY A O 1
ATOM 1877 N N . TRP A 1 238 ? 17.108 4.115 -13.764 1.00 47.72 238 TRP A N 1
ATOM 1878 C CA . TRP A 1 238 ? 18.517 4.309 -14.071 1.00 47.72 238 TRP A CA 1
ATOM 1879 C C . TRP A 1 238 ? 18.658 5.456 -15.061 1.00 47.72 238 TRP A C 1
ATOM 1881 O O . TRP A 1 238 ? 18.074 5.422 -16.143 1.00 47.72 238 TRP A O 1
ATOM 1891 N N . ARG A 1 239 ? 19.433 6.476 -14.693 1.00 41.66 239 ARG A N 1
ATOM 1892 C CA . ARG A 1 239 ? 19.815 7.564 -15.585 1.00 41.66 239 ARG A CA 1
ATOM 1893 C C . ARG A 1 239 ? 21.069 7.152 -16.331 1.00 41.66 239 ARG A C 1
ATOM 1895 O O . ARG A 1 239 ? 22.106 6.875 -15.725 1.00 41.66 239 ARG A O 1
ATOM 1902 N N . ILE A 1 240 ? 20.936 7.117 -17.647 1.00 50.72 240 ILE A N 1
ATOM 1903 C CA . ILE A 1 240 ? 22.009 6.822 -18.586 1.00 50.72 240 ILE A CA 1
ATOM 1904 C C . ILE A 1 240 ? 22.411 8.147 -19.218 1.00 50.72 240 ILE A C 1
ATOM 1906 O O . ILE A 1 240 ? 21.544 8.917 -19.635 1.00 50.72 240 ILE A O 1
ATOM 1910 N N . ASP A 1 241 ? 23.709 8.419 -19.239 1.00 51.22 241 ASP A N 1
ATOM 1911 C CA . ASP A 1 241 ? 24.243 9.576 -19.937 1.00 51.22 241 ASP A CA 1
ATOM 1912 C C . ASP A 1 241 ? 24.253 9.281 -21.445 1.00 51.22 241 ASP A C 1
ATOM 1914 O O . ASP A 1 241 ? 24.870 8.320 -21.906 1.00 51.22 241 ASP A O 1
ATOM 1918 N N . VAL A 1 242 ? 23.483 10.063 -22.201 1.00 46.78 242 VAL A N 1
ATOM 1919 C CA . VAL A 1 242 ? 23.376 9.923 -23.660 1.00 46.78 242 VAL A CA 1
ATOM 1920 C C . VAL A 1 242 ? 24.558 10.567 -24.388 1.00 46.78 242 VAL A C 1
ATOM 1922 O O . VAL A 1 242 ? 24.819 10.215 -25.537 1.00 46.78 242 VAL A O 1
ATOM 1925 N N . GLU A 1 243 ? 25.282 11.474 -23.727 1.00 49.34 243 GLU A N 1
ATOM 1926 C CA . GLU A 1 243 ? 26.470 12.148 -24.256 1.00 49.34 243 GLU A CA 1
ATOM 1927 C C . GLU A 1 243 ? 27.758 11.393 -23.889 1.00 49.34 243 GLU A C 1
ATOM 1929 O O . GLU A 1 243 ? 28.707 11.389 -24.677 1.00 49.34 243 GLU A O 1
ATOM 1934 N N . ASP A 1 244 ? 27.768 10.680 -22.756 1.00 52.91 244 ASP A N 1
ATOM 1935 C CA . ASP A 1 244 ? 28.824 9.735 -22.371 1.00 52.91 244 ASP A CA 1
ATOM 1936 C C . ASP A 1 244 ? 28.294 8.299 -22.162 1.00 52.91 244 ASP A C 1
ATOM 1938 O O . ASP A 1 244 ? 28.039 7.862 -21.036 1.00 52.91 244 ASP A O 1
ATOM 1942 N N . PRO A 1 245 ? 28.211 7.491 -23.236 1.00 50.66 245 PRO A N 1
ATOM 1943 C CA . PRO A 1 245 ? 27.762 6.101 -23.167 1.00 50.66 245 PRO A CA 1
ATOM 1944 C C . PRO A 1 245 ? 28.675 5.162 -22.355 1.00 50.66 245 PRO A C 1
ATOM 1946 O O . PRO A 1 245 ? 28.345 3.981 -22.218 1.00 50.66 245 PRO A O 1
ATOM 1949 N N . GLN A 1 246 ? 29.847 5.628 -21.893 1.00 45.22 246 GLN A N 1
ATOM 1950 C CA . GLN A 1 246 ? 30.746 4.876 -21.008 1.00 45.22 246 GLN A CA 1
ATOM 1951 C C . GLN A 1 246 ? 30.456 5.130 -19.524 1.00 45.22 246 GLN A C 1
ATOM 1953 O O . GLN A 1 246 ? 30.932 4.362 -18.684 1.00 45.22 246 GLN A O 1
ATOM 1958 N N . ALA A 1 247 ? 29.686 6.171 -19.193 1.00 54.97 247 ALA A N 1
ATOM 1959 C CA . ALA A 1 247 ? 29.291 6.452 -17.824 1.00 54.97 247 ALA A CA 1
ATOM 1960 C C . ALA A 1 247 ? 28.451 5.293 -17.267 1.00 54.97 247 ALA A C 1
ATOM 1962 O O . ALA A 1 247 ? 27.523 4.792 -17.910 1.00 54.97 247 ALA A O 1
ATOM 1963 N N . GLU A 1 248 ? 28.775 4.849 -16.050 1.00 45.84 248 GLU A N 1
ATOM 1964 C CA . GLU A 1 248 ? 27.945 3.862 -15.367 1.00 45.84 248 GLU A CA 1
ATOM 1965 C C . GLU A 1 248 ? 26.538 4.427 -15.167 1.00 45.84 248 GLU A C 1
ATOM 1967 O O . GLU A 1 248 ? 26.359 5.578 -14.761 1.00 45.84 248 GLU A O 1
ATOM 1972 N N . ALA A 1 249 ? 25.527 3.607 -15.463 1.00 44.94 249 ALA A N 1
ATOM 1973 C CA . ALA A 1 249 ? 24.145 3.983 -15.232 1.00 44.94 249 ALA A CA 1
ATOM 1974 C C . ALA A 1 249 ? 23.978 4.339 -13.751 1.00 44.94 249 ALA A C 1
ATOM 1976 O O . ALA A 1 249 ? 24.288 3.539 -12.868 1.00 44.94 249 ALA A O 1
ATOM 1977 N N . THR A 1 250 ? 23.493 5.548 -13.483 1.00 45.50 250 THR A N 1
ATOM 1978 C CA . THR A 1 250 ? 23.305 6.020 -12.109 1.00 45.50 250 THR A CA 1
ATOM 1979 C C . THR A 1 250 ? 21.879 5.712 -11.671 1.00 45.50 250 THR A C 1
ATOM 1981 O O . THR A 1 250 ? 20.950 6.043 -12.410 1.00 45.50 250 THR A O 1
ATOM 1984 N N . PRO A 1 251 ? 21.658 5.075 -10.509 1.00 44.16 251 PRO A N 1
ATOM 1985 C CA . PRO A 1 251 ? 20.307 4.880 -10.013 1.00 44.16 251 PRO A CA 1
ATOM 1986 C C . PRO A 1 251 ? 19.685 6.253 -9.739 1.00 44.16 251 PRO A C 1
ATOM 1988 O O . PRO A 1 251 ? 20.291 7.115 -9.101 1.00 44.16 251 PRO A O 1
ATOM 1991 N N . VAL A 1 252 ? 18.479 6.469 -10.247 1.00 50.41 252 VAL A N 1
ATOM 1992 C CA . VAL A 1 252 ? 17.673 7.668 -10.008 1.00 50.41 252 VAL A CA 1
ATOM 1993 C C . VAL A 1 252 ? 16.293 7.252 -9.543 1.00 50.41 252 VAL A C 1
ATOM 1995 O O . VAL A 1 252 ? 15.794 6.204 -9.932 1.00 50.41 252 VAL A O 1
ATOM 1998 N N . LEU A 1 253 ? 15.642 8.073 -8.729 1.00 57.62 253 LEU A N 1
ATOM 1999 C CA . LEU A 1 253 ? 14.234 7.866 -8.418 1.00 57.62 253 LEU A CA 1
ATOM 2000 C C . LEU A 1 253 ? 13.420 8.170 -9.688 1.00 57.62 253 LEU A C 1
ATOM 2002 O O . LEU A 1 253 ? 13.313 9.327 -10.086 1.00 57.62 253 LEU A O 1
ATOM 2006 N N . ALA A 1 254 ? 12.919 7.132 -10.357 1.00 58.22 254 ALA A N 1
ATOM 2007 C CA . ALA A 1 254 ? 12.125 7.245 -11.580 1.00 58.22 254 ALA A CA 1
ATOM 2008 C C . ALA A 1 254 ? 10.710 7.747 -11.301 1.00 58.22 254 ALA A C 1
ATOM 2010 O O . ALA A 1 254 ? 10.157 8.482 -12.113 1.00 58.22 254 ALA A O 1
ATOM 2011 N N . ASN A 1 255 ? 10.146 7.363 -10.156 1.00 67.44 255 ASN A N 1
ATOM 2012 C CA . ASN A 1 255 ? 8.884 7.895 -9.663 1.00 67.44 255 ASN A CA 1
ATOM 2013 C C . ASN A 1 255 ? 8.934 8.056 -8.141 1.00 67.44 255 ASN A C 1
ATOM 2015 O O . ASN A 1 255 ? 9.525 7.224 -7.451 1.00 67.44 255 ASN A O 1
ATOM 2019 N N . GLU A 1 256 ? 8.311 9.117 -7.634 1.00 75.69 256 GLU A N 1
ATOM 2020 C CA . GLU A 1 256 ? 8.095 9.301 -6.200 1.00 75.69 256 GLU A CA 1
ATOM 2021 C C . GLU A 1 256 ? 6.968 8.370 -5.741 1.00 75.69 256 GLU A C 1
ATOM 2023 O O . GLU A 1 256 ? 5.911 8.333 -6.363 1.00 75.69 256 GLU A O 1
ATOM 2028 N N . GLY A 1 257 ? 7.198 7.620 -4.662 1.00 84.19 257 GLY A N 1
ATOM 2029 C CA . GLY A 1 257 ? 6.148 6.810 -4.047 1.00 84.19 257 GLY A CA 1
ATOM 2030 C C . GLY A 1 257 ? 5.179 7.653 -3.229 1.00 84.19 257 GLY A C 1
ATOM 2031 O O . GLY A 1 257 ? 5.400 8.844 -2.996 1.00 84.19 257 GLY A O 1
ATOM 2032 N N . TYR A 1 258 ? 4.129 7.012 -2.730 1.00 91.06 258 TYR A N 1
ATOM 2033 C CA . TYR A 1 258 ? 3.067 7.647 -1.957 1.00 91.06 258 TYR A CA 1
ATOM 2034 C C . TYR A 1 258 ? 3.561 8.393 -0.701 1.00 91.06 258 TYR A C 1
ATOM 2036 O O . TYR A 1 258 ? 3.039 9.467 -0.373 1.00 91.06 258 TYR A O 1
ATOM 2044 N N . TRP A 1 259 ? 4.599 7.878 -0.029 1.00 90.06 259 TRP A N 1
ATOM 2045 C CA . TRP A 1 259 ? 5.238 8.543 1.114 1.00 90.06 259 TRP A CA 1
ATOM 2046 C C . TRP A 1 259 ? 6.124 9.726 0.708 1.00 90.06 259 TRP A C 1
ATOM 2048 O O . TRP A 1 259 ? 6.487 10.546 1.547 1.00 90.06 259 TRP A O 1
ATOM 2058 N N . GLY A 1 260 ? 6.468 9.869 -0.569 1.00 86.31 260 GLY A N 1
ATOM 2059 C CA . GLY A 1 260 ? 7.395 10.887 -1.052 1.00 86.31 260 GLY A CA 1
ATOM 2060 C C . GLY A 1 260 ? 8.850 10.563 -0.709 1.00 86.31 260 GLY A C 1
ATOM 2061 O O . GLY A 1 260 ? 9.256 9.403 -0.655 1.00 86.31 260 GLY A O 1
ATOM 2062 N N . ARG A 1 261 ? 9.670 11.601 -0.517 1.00 81.88 261 ARG A N 1
ATOM 2063 C CA . ARG A 1 261 ? 11.123 11.467 -0.306 1.00 81.88 261 ARG A CA 1
ATOM 2064 C C . ARG A 1 261 ? 11.644 12.418 0.774 1.00 81.88 261 ARG A C 1
ATOM 2066 O O . ARG A 1 261 ? 10.964 13.395 1.105 1.00 81.88 261 ARG A O 1
ATOM 2073 N N . PRO A 1 262 ? 12.881 12.234 1.276 1.00 77.50 262 PRO A N 1
ATOM 2074 C CA . PRO A 1 262 ? 13.472 13.179 2.216 1.00 77.50 262 PRO A CA 1
ATOM 2075 C C . PRO A 1 262 ? 13.470 14.603 1.637 1.00 77.50 262 PRO A C 1
ATOM 2077 O O . PRO A 1 262 ? 13.865 14.822 0.492 1.00 77.50 262 PRO A O 1
ATOM 2080 N N . GLY A 1 263 ? 12.982 15.572 2.414 1.00 81.00 263 GLY A N 1
ATOM 2081 C CA . GLY A 1 263 ? 12.842 16.974 1.995 1.00 81.00 263 GLY A CA 1
ATOM 2082 C C . GLY A 1 263 ? 11.596 17.291 1.154 1.00 81.00 263 GLY A C 1
ATOM 2083 O O . GLY A 1 263 ? 11.279 18.464 0.977 1.00 81.00 263 GLY A O 1
ATOM 2084 N N . ARG A 1 264 ? 10.860 16.278 0.680 1.00 85.88 264 ARG A N 1
ATOM 2085 C CA . ARG A 1 264 ? 9.550 16.427 0.028 1.00 85.88 264 ARG A CA 1
ATOM 2086 C C . ARG A 1 264 ? 8.621 15.285 0.475 1.00 85.88 264 ARG A C 1
ATOM 2088 O O . ARG A 1 264 ? 8.380 14.363 -0.307 1.00 85.88 264 ARG A O 1
ATOM 2095 N N . PRO A 1 265 ? 8.160 15.306 1.738 1.00 88.44 265 PRO A N 1
ATOM 2096 C CA . PRO A 1 265 ? 7.298 14.258 2.265 1.00 88.44 265 PRO A CA 1
ATOM 2097 C C . PRO A 1 265 ? 5.926 14.280 1.580 1.00 88.44 265 PRO A C 1
ATOM 2099 O O . PRO A 1 265 ? 5.359 15.347 1.336 1.00 88.44 265 PRO A O 1
ATOM 2102 N N . GLY A 1 266 ? 5.407 13.096 1.279 1.00 88.75 266 GLY A N 1
ATOM 2103 C CA . GLY A 1 266 ? 4.051 12.859 0.799 1.00 88.75 266 GLY A CA 1
ATOM 2104 C C . GLY A 1 266 ? 3.140 12.446 1.953 1.00 88.75 266 GLY A C 1
ATOM 2105 O O . GLY A 1 266 ? 3.532 11.652 2.806 1.00 88.75 266 GLY A O 1
ATOM 2106 N N . HIS A 1 267 ? 1.926 13.001 1.980 1.00 93.00 267 HIS A N 1
ATOM 2107 C CA . HIS A 1 267 ? 0.845 12.617 2.900 1.00 93.00 267 HIS A CA 1
ATOM 2108 C C . HIS A 1 267 ? 1.282 12.447 4.375 1.00 93.00 267 HIS A C 1
ATOM 2110 O O . HIS A 1 267 ? 1.036 11.395 4.964 1.00 93.00 267 HIS A O 1
ATOM 2116 N N . PRO A 1 268 ? 1.932 13.450 5.005 1.00 93.75 268 PRO A N 1
ATOM 2117 C CA . PRO A 1 268 ? 2.463 13.315 6.366 1.00 93.75 268 PRO A CA 1
ATOM 2118 C C . PRO A 1 268 ? 1.377 13.058 7.423 1.00 93.75 268 PRO A C 1
ATOM 2120 O O . PRO A 1 268 ? 1.670 12.533 8.488 1.00 93.75 268 PRO A O 1
ATOM 2123 N N . HIS A 1 269 ? 0.114 13.382 7.146 1.00 94.56 269 HIS A N 1
ATOM 2124 C CA . HIS A 1 269 ? -1.016 13.066 8.023 1.00 94.56 269 HIS A CA 1
ATOM 2125 C C . HIS A 1 269 ? -1.413 11.579 8.000 1.00 94.56 269 HIS A C 1
ATOM 2127 O O . HIS A 1 269 ? -2.196 11.147 8.843 1.00 94.56 269 HIS A O 1
ATOM 2133 N N . VAL A 1 270 ? -0.894 10.783 7.060 1.00 96.81 270 VAL A N 1
ATOM 2134 C CA . VAL A 1 270 ? -1.086 9.329 7.016 1.00 96.81 270 VAL A CA 1
ATOM 2135 C C . VAL A 1 270 ? 0.063 8.661 7.769 1.00 96.81 270 VAL A C 1
ATOM 2137 O O . VAL A 1 270 ? 1.208 8.717 7.325 1.00 96.81 270 VAL A O 1
ATOM 2140 N N . ALA A 1 271 ? -0.231 8.007 8.893 1.00 97.00 271 ALA A N 1
ATOM 2141 C CA . ALA A 1 271 ? 0.768 7.327 9.721 1.00 97.00 271 ALA A CA 1
ATOM 2142 C C . ALA A 1 271 ? 1.292 6.026 9.094 1.00 97.00 271 ALA A C 1
ATOM 2144 O O . ALA A 1 271 ? 2.419 5.607 9.366 1.00 97.00 271 ALA A O 1
ATOM 2145 N N . GLY A 1 272 ? 0.491 5.373 8.253 1.00 96.81 272 GLY A N 1
ATOM 2146 C CA . GLY A 1 272 ? 0.922 4.189 7.519 1.00 96.81 272 GLY A CA 1
ATOM 2147 C C . GLY A 1 272 ? -0.212 3.446 6.823 1.00 96.81 272 GLY A C 1
ATOM 2148 O O . GLY A 1 272 ? -1.392 3.778 6.965 1.00 96.81 272 GLY A O 1
ATOM 2149 N N . LEU A 1 273 ? 0.178 2.413 6.080 1.00 96.81 273 LEU A N 1
ATOM 2150 C CA . LEU A 1 273 ? -0.711 1.463 5.415 1.00 96.81 273 LEU A CA 1
ATOM 2151 C C . LEU A 1 273 ? -0.750 0.159 6.222 1.00 96.81 273 LEU A C 1
ATOM 2153 O O . LEU A 1 273 ? 0.284 -0.460 6.452 1.00 96.81 273 LEU A O 1
ATOM 2157 N N . LEU A 1 274 ? -1.935 -0.306 6.609 1.00 96.69 274 LEU A N 1
ATOM 2158 C CA . LEU A 1 274 ? -2.139 -1.663 7.114 1.00 96.69 274 LEU A CA 1
ATOM 2159 C C . LEU A 1 274 ? -2.638 -2.549 5.970 1.00 96.69 274 LEU A C 1
ATOM 2161 O O . LEU A 1 274 ? -3.805 -2.476 5.596 1.00 96.69 274 LEU A O 1
ATOM 2165 N N . LEU A 1 275 ? -1.759 -3.384 5.422 1.00 91.19 275 LEU A N 1
ATOM 2166 C CA . LEU A 1 275 ? -2.046 -4.243 4.279 1.00 91.19 275 LEU A CA 1
ATOM 2167 C C . LEU A 1 275 ? -2.339 -5.680 4.728 1.00 91.19 275 LEU A C 1
ATOM 2169 O O . LEU A 1 275 ? -1.506 -6.343 5.346 1.00 91.19 275 LEU A O 1
ATOM 2173 N N . ALA A 1 276 ? -3.526 -6.171 4.403 1.00 84.12 276 ALA A N 1
ATOM 2174 C CA . ALA A 1 276 ? -3.937 -7.558 4.542 1.00 84.12 276 ALA A CA 1
ATOM 2175 C C . ALA A 1 276 ? -4.050 -8.211 3.162 1.00 84.12 276 ALA A C 1
ATOM 2177 O O . ALA A 1 276 ? -4.522 -7.590 2.214 1.00 84.12 276 ALA A O 1
ATOM 2178 N N . GLU A 1 277 ? -3.667 -9.482 3.074 1.00 73.25 277 GLU A N 1
ATOM 2179 C CA . GLU A 1 277 ? -3.806 -10.286 1.862 1.00 73.25 277 GLU A CA 1
ATOM 2180 C C . GLU A 1 277 ? -4.808 -11.411 2.102 1.00 73.25 277 GLU A C 1
ATOM 2182 O O . GLU A 1 277 ? -4.533 -12.392 2.795 1.00 73.25 277 GLU A O 1
ATOM 2187 N N . GLY A 1 278 ? -5.992 -11.268 1.522 1.00 64.00 278 GLY A N 1
ATOM 2188 C CA . GLY A 1 278 ? -7.035 -12.281 1.508 1.00 64.00 278 GLY A CA 1
ATOM 2189 C C . GLY A 1 278 ? -7.555 -12.630 2.898 1.00 64.00 278 GLY A C 1
ATOM 2190 O O . GLY A 1 278 ? -7.957 -13.775 3.119 1.00 64.00 278 GLY A O 1
ATOM 2191 N N . ILE A 1 279 ? -7.541 -11.682 3.846 1.00 70.62 279 ILE A N 1
ATOM 2192 C CA . ILE A 1 279 ? -8.107 -11.935 5.171 1.00 70.62 279 ILE A CA 1
ATOM 2193 C C . ILE A 1 279 ? -9.617 -12.115 5.020 1.00 70.62 279 ILE A C 1
ATOM 2195 O O . ILE A 1 279 ? -10.351 -11.227 4.592 1.00 70.62 279 ILE A O 1
ATOM 2199 N N . HIS A 1 280 ? -10.054 -13.310 5.390 1.00 68.19 280 HIS A N 1
ATOM 2200 C CA . HIS A 1 280 ? -11.423 -13.793 5.339 1.00 68.19 280 HIS A CA 1
ATOM 2201 C C . HIS A 1 280 ? -11.686 -14.655 6.583 1.00 68.19 280 HIS A C 1
ATOM 2203 O O . HIS A 1 280 ? -10.739 -15.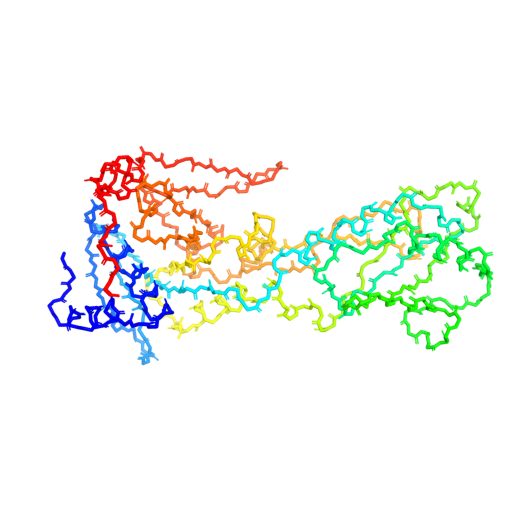003 7.296 1.00 68.19 280 HIS A O 1
ATOM 2209 N N . TYR A 1 281 ? -12.938 -15.037 6.863 1.00 69.31 281 TYR A N 1
ATOM 2210 C CA . TYR A 1 281 ? -13.299 -15.712 8.121 1.00 69.31 281 TYR A CA 1
ATOM 2211 C C . TYR A 1 281 ? -12.478 -16.978 8.405 1.00 69.31 281 TYR A C 1
ATOM 2213 O O . TYR A 1 281 ? -12.195 -17.283 9.562 1.00 69.31 281 TYR A O 1
ATOM 2221 N N . SER A 1 282 ? -12.054 -17.700 7.366 1.00 64.62 282 SER A N 1
ATOM 2222 C CA . SER A 1 282 ? -11.265 -18.931 7.480 1.00 64.62 282 SER A CA 1
ATOM 2223 C C . SER A 1 282 ? -9.760 -18.706 7.684 1.00 64.62 282 SER A C 1
ATOM 2225 O O . SER A 1 282 ? -9.014 -19.670 7.860 1.00 64.62 282 SER A O 1
ATOM 2227 N N . GLN A 1 283 ? -9.314 -17.449 7.625 1.00 67.12 283 GLN A N 1
ATOM 2228 C CA . GLN A 1 283 ? -7.907 -17.040 7.619 1.00 67.12 283 GLN A CA 1
ATOM 2229 C C . GLN A 1 283 ? -7.500 -16.212 8.846 1.00 67.12 283 GLN A C 1
ATOM 2231 O O . GLN A 1 283 ? -6.308 -16.025 9.087 1.00 67.12 283 GLN A O 1
ATOM 2236 N N . VAL A 1 284 ? -8.472 -15.776 9.655 1.00 77.69 284 VAL A N 1
ATOM 2237 C CA . VAL A 1 284 ? -8.282 -14.923 10.846 1.00 77.69 284 VAL A CA 1
ATOM 2238 C C . VAL A 1 284 ? -7.274 -15.498 11.847 1.00 77.69 284 VAL A C 1
ATOM 2240 O O . VAL A 1 284 ? -6.552 -14.749 12.497 1.00 77.69 284 VAL A O 1
ATOM 2243 N N . SER A 1 285 ? -7.199 -16.824 11.978 1.00 77.88 285 SER A N 1
ATOM 2244 C CA . SER A 1 285 ? -6.271 -17.492 12.899 1.00 77.88 285 SER A CA 1
ATOM 2245 C C . SER A 1 285 ? -4.859 -17.681 12.330 1.00 77.88 285 SER A C 1
ATOM 2247 O O . SER A 1 285 ? -3.933 -17.967 13.090 1.00 77.88 285 SER A O 1
ATOM 2249 N N . LYS A 1 286 ? -4.674 -17.514 11.015 1.00 73.38 286 LYS A N 1
ATOM 2250 C CA . LYS A 1 286 ? -3.459 -17.925 10.290 1.00 73.38 286 LYS A CA 1
ATOM 2251 C C . LYS A 1 286 ? -2.604 -16.745 9.857 1.00 73.38 286 LYS A C 1
ATOM 2253 O O . LYS A 1 286 ? -1.380 -16.819 9.928 1.00 73.38 286 LYS A O 1
ATOM 2258 N N . TYR A 1 287 ? -3.236 -15.657 9.424 1.00 77.94 287 TYR A N 1
ATOM 2259 C CA . TYR A 1 287 ? -2.540 -14.550 8.779 1.00 77.94 287 TYR A CA 1
ATOM 2260 C C . TYR A 1 287 ? -2.673 -13.251 9.570 1.00 77.94 287 TYR A C 1
ATOM 2262 O O . TYR A 1 287 ? -3.756 -12.859 9.994 1.00 77.94 287 TYR A O 1
ATOM 2270 N N . ALA A 1 288 ? -1.535 -12.585 9.751 1.00 85.62 288 ALA A N 1
ATOM 2271 C CA . ALA A 1 288 ? -1.448 -11.230 10.275 1.00 85.62 288 ALA A CA 1
ATOM 2272 C C . ALA A 1 288 ? -1.350 -10.226 9.114 1.00 85.62 288 ALA A C 1
ATOM 2274 O O . ALA A 1 288 ? -0.607 -10.506 8.162 1.00 85.62 288 ALA A O 1
ATOM 2275 N N . PRO A 1 289 ? -2.014 -9.059 9.198 1.00 91.50 289 PRO A N 1
ATOM 2276 C CA . PRO A 1 289 ? -1.748 -7.952 8.290 1.00 91.50 289 PRO A CA 1
ATOM 2277 C C . PRO A 1 289 ? -0.341 -7.385 8.527 1.00 91.50 289 PRO A C 1
ATOM 2279 O O . PRO A 1 289 ? 0.232 -7.526 9.614 1.00 91.50 289 PRO A O 1
ATOM 2282 N N . THR A 1 290 ? 0.211 -6.743 7.504 1.00 93.25 290 THR A N 1
ATOM 2283 C CA . THR A 1 290 ? 1.504 -6.061 7.537 1.00 93.25 290 THR A CA 1
ATOM 2284 C C . THR A 1 290 ? 1.285 -4.555 7.601 1.00 93.25 290 THR A C 1
ATOM 2286 O O . THR A 1 290 ? 0.660 -3.972 6.721 1.00 93.25 290 THR A O 1
ATOM 2289 N N . PHE A 1 291 ? 1.807 -3.920 8.642 1.00 96.88 291 PHE A N 1
ATOM 2290 C CA . PHE A 1 291 ? 1.850 -2.475 8.776 1.00 96.88 291 PHE A CA 1
ATOM 2291 C C . PHE A 1 291 ? 3.103 -1.915 8.104 1.00 96.88 291 PHE A C 1
ATOM 2293 O O . PHE A 1 291 ? 4.224 -2.302 8.438 1.00 96.88 291 PHE A O 1
ATOM 2300 N N . TRP A 1 292 ? 2.889 -0.994 7.177 1.00 95.38 292 TRP A N 1
ATOM 2301 C CA . TRP A 1 292 ? 3.895 -0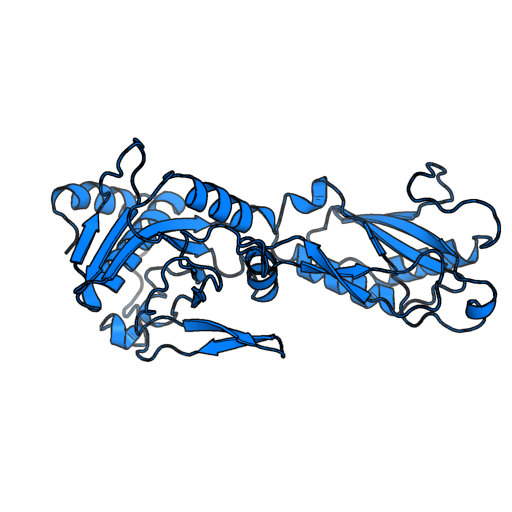.246 6.443 1.00 95.38 292 TRP A CA 1
ATOM 2302 C C . TRP A 1 292 ? 3.906 1.190 6.977 1.00 95.38 292 TRP A C 1
ATOM 2304 O O . TRP A 1 292 ? 3.027 1.980 6.613 1.00 95.38 292 TRP A O 1
ATOM 2314 N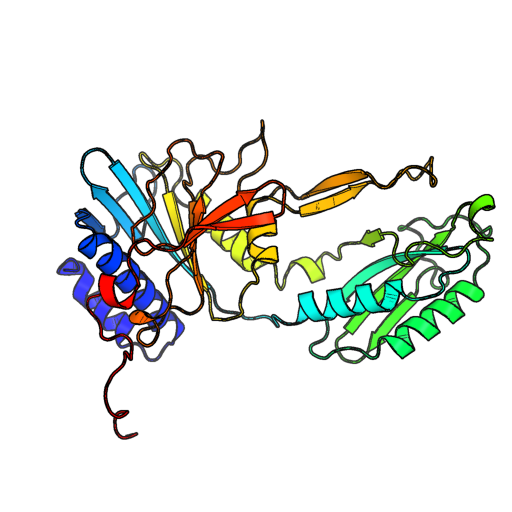 N . PRO A 1 293 ? 4.842 1.531 7.878 1.00 95.44 293 PRO A N 1
ATOM 2315 C CA . PRO A 1 293 ? 4.896 2.859 8.472 1.00 95.44 293 PRO A CA 1
ATOM 2316 C C . PRO A 1 293 ? 5.270 3.908 7.420 1.00 95.44 293 PRO A C 1
ATOM 2318 O O . PRO A 1 293 ? 6.179 3.688 6.613 1.00 95.44 293 PRO A O 1
ATOM 2321 N N . ASN A 1 294 ? 4.613 5.069 7.467 1.00 94.44 294 ASN A N 1
ATOM 2322 C CA . ASN A 1 294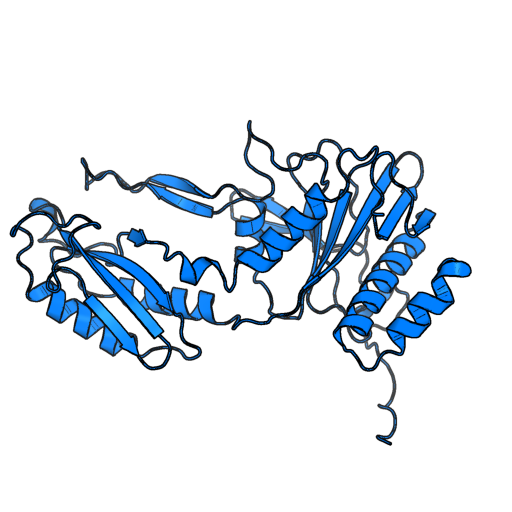 ? 5.062 6.238 6.722 1.00 94.44 294 ASN A CA 1
ATOM 2323 C C . ASN A 1 294 ? 6.271 6.850 7.456 1.00 94.44 294 ASN A C 1
ATOM 2325 O O . ASN A 1 294 ? 6.110 7.371 8.564 1.00 94.44 294 ASN A O 1
ATOM 2329 N N . PRO A 1 295 ? 7.483 6.827 6.872 1.00 91.25 295 PRO A N 1
ATOM 2330 C CA . PRO A 1 295 ? 8.679 7.367 7.521 1.00 91.25 295 PRO A CA 1
ATOM 2331 C C . PRO A 1 295 ? 8.633 8.891 7.710 1.00 91.25 295 PRO A C 1
ATOM 2333 O O . PRO A 1 295 ? 9.462 9.439 8.434 1.00 91.25 295 PRO A O 1
ATOM 2336 N N . TYR A 1 296 ? 7.688 9.574 7.060 1.00 92.56 296 TYR A N 1
ATOM 2337 C CA . TYR A 1 296 ? 7.511 11.021 7.124 1.00 92.56 296 TYR A CA 1
ATOM 2338 C C . TYR A 1 296 ? 6.193 11.437 7.783 1.00 92.56 296 TYR A C 1
ATOM 2340 O O . TYR A 1 296 ? 5.755 12.576 7.600 1.00 92.56 296 TYR A O 1
ATOM 2348 N N . ALA A 1 297 ? 5.557 10.531 8.529 1.00 93.94 297 ALA A N 1
ATOM 2349 C CA . ALA A 1 297 ? 4.352 10.853 9.276 1.00 93.94 297 ALA A CA 1
ATOM 2350 C C . ALA A 1 297 ? 4.610 12.001 10.268 1.00 93.94 297 ALA A C 1
ATOM 2352 O O . ALA A 1 297 ? 5.632 12.022 10.956 1.00 93.94 297 ALA A O 1
ATOM 2353 N N . SER A 1 298 ? 3.668 12.940 10.375 1.00 92.31 298 SER A N 1
ATOM 2354 C CA . SER A 1 298 ? 3.698 14.001 11.388 1.00 92.31 298 SER A CA 1
ATOM 2355 C C . SER A 1 298 ? 3.543 13.444 12.799 1.00 92.31 298 SER A C 1
ATOM 2357 O O . SER A 1 298 ? 4.061 14.023 13.751 1.00 92.31 298 SER A O 1
ATOM 2359 N N . GLU A 1 299 ? 2.846 12.316 12.921 1.00 94.38 299 GLU A N 1
ATOM 2360 C CA . GLU A 1 299 ? 2.667 11.574 14.159 1.00 94.38 299 GLU A CA 1
ATOM 2361 C C . GLU A 1 299 ? 2.766 10.073 13.870 1.00 94.38 299 GLU A C 1
ATOM 2363 O O . GLU A 1 299 ? 2.085 9.540 12.991 1.00 94.38 299 GLU A O 1
ATOM 2368 N N . THR A 1 300 ? 3.653 9.390 14.590 1.00 93.25 300 THR A N 1
ATOM 2369 C CA . THR A 1 300 ? 3.867 7.944 14.463 1.00 93.25 300 THR A CA 1
ATOM 2370 C C . THR A 1 300 ? 2.915 7.175 15.367 1.00 93.25 300 THR A C 1
ATOM 2372 O O . THR A 1 300 ? 2.667 7.598 16.494 1.00 93.25 300 THR A O 1
ATOM 2375 N N . ILE A 1 301 ? 2.465 6.001 14.924 1.00 94.25 301 ILE A N 1
ATOM 2376 C CA . ILE A 1 301 ? 1.639 5.107 15.742 1.00 94.25 301 ILE A CA 1
ATOM 2377 C C . ILE A 1 301 ? 2.405 3.858 16.169 1.00 94.25 301 ILE A C 1
ATOM 2379 O O . ILE A 1 301 ? 3.267 3.360 15.443 1.00 94.25 301 ILE A O 1
ATOM 2383 N N . GLU A 1 302 ? 2.034 3.318 17.326 1.00 92.75 302 GLU A N 1
ATOM 2384 C CA . GLU A 1 302 ? 2.529 2.026 17.789 1.00 92.75 302 GLU A CA 1
ATOM 2385 C C . GLU A 1 302 ? 1.754 0.877 17.116 1.00 92.75 302 GLU A C 1
ATOM 2387 O O . GLU A 1 302 ? 0.527 0.803 17.250 1.00 92.75 302 GLU A O 1
ATOM 2392 N N . PRO A 1 303 ? 2.438 -0.036 16.399 1.00 93.62 303 PRO A N 1
ATOM 2393 C CA . PRO A 1 303 ? 1.801 -1.194 15.778 1.00 93.62 303 PRO A CA 1
ATOM 2394 C C . PRO A 1 303 ? 1.182 -2.143 16.812 1.00 93.62 303 PRO A C 1
ATOM 2396 O O . PRO A 1 303 ? 1.802 -2.434 17.838 1.00 93.62 303 PRO A O 1
ATOM 2399 N N . LEU A 1 304 ? 0.007 -2.706 16.510 1.00 94.56 304 LEU A N 1
ATOM 2400 C CA . LEU A 1 304 ? -0.612 -3.718 17.373 1.00 94.56 304 LEU A CA 1
ATOM 2401 C C . LEU A 1 304 ? 0.225 -5.006 17.444 1.00 94.56 304 LEU A C 1
ATOM 2403 O O . LEU A 1 304 ? 0.969 -5.352 16.524 1.00 94.56 304 LEU A O 1
ATOM 2407 N N . SER A 1 305 ? 0.062 -5.764 18.532 1.00 93.38 305 SER A N 1
ATOM 2408 C CA . SER A 1 305 ? 0.831 -6.991 18.794 1.00 93.38 305 SER A CA 1
ATOM 2409 C C . SER A 1 305 ? 0.627 -8.099 17.755 1.00 93.38 305 SER A C 1
ATOM 2411 O O . SER A 1 305 ? 1.505 -8.947 17.585 1.00 93.38 305 SER A O 1
ATOM 2413 N N . ASN A 1 306 ? -0.500 -8.095 17.036 1.00 93.06 306 ASN A N 1
ATOM 2414 C CA . ASN A 1 306 ? -0.799 -9.047 15.967 1.00 93.06 306 ASN A CA 1
ATOM 2415 C C . ASN A 1 306 ? -0.375 -8.573 14.571 1.00 93.06 306 ASN A C 1
ATOM 2417 O O . ASN A 1 306 ? -0.710 -9.238 13.592 1.00 93.06 306 ASN A O 1
ATOM 2421 N N . TRP A 1 307 ? 0.320 -7.441 14.446 1.00 94.75 307 TRP A N 1
ATOM 2422 C CA . TRP A 1 307 ? 0.775 -6.932 13.154 1.00 94.75 307 TRP A CA 1
ATOM 2423 C C . TRP A 1 307 ? 2.181 -7.422 12.824 1.00 94.75 307 TRP A C 1
ATOM 2425 O O . TRP A 1 307 ? 3.084 -7.418 13.663 1.00 94.75 307 TRP A O 1
ATOM 2435 N N . LYS A 1 308 ? 2.383 -7.791 11.557 1.00 93.69 308 LYS A N 1
ATOM 2436 C CA . LYS A 1 308 ? 3.714 -7.733 10.948 1.00 93.69 308 LYS A CA 1
ATOM 2437 C C . LYS A 1 308 ? 4.063 -6.264 10.731 1.00 93.69 308 LYS A C 1
ATOM 2439 O O . LYS A 1 308 ? 3.168 -5.467 10.477 1.00 93.69 308 LYS A O 1
ATOM 2444 N N . VAL A 1 309 ? 5.335 -5.892 10.811 1.00 95.00 309 VAL A N 1
ATOM 2445 C CA . VAL A 1 309 ? 5.764 -4.513 10.520 1.00 95.00 309 VAL A CA 1
ATOM 2446 C C . VAL A 1 309 ? 6.865 -4.536 9.479 1.00 95.00 309 VAL A C 1
ATOM 2448 O O . VAL A 1 309 ? 7.892 -5.170 9.714 1.00 95.00 309 VAL A O 1
ATOM 2451 N N . ALA A 1 310 ? 6.631 -3.861 8.358 1.00 91.12 310 ALA A N 1
ATOM 2452 C CA . ALA A 1 310 ? 7.606 -3.657 7.298 1.00 91.12 310 ALA A CA 1
ATOM 2453 C C . ALA A 1 310 ? 8.600 -2.560 7.707 1.00 91.12 310 ALA A C 1
ATOM 2455 O O . ALA A 1 310 ? 8.211 -1.521 8.247 1.00 91.12 310 ALA A O 1
ATOM 2456 N N . GLN A 1 311 ? 9.887 -2.809 7.492 1.00 85.44 311 GLN A N 1
ATOM 2457 C CA . GLN A 1 311 ? 10.974 -1.903 7.836 1.00 85.44 311 GLN A CA 1
ATOM 2458 C C . GLN A 1 311 ? 11.959 -1.817 6.667 1.00 85.44 311 GLN A C 1
ATOM 2460 O O . GLN A 1 311 ? 12.618 -2.813 6.361 1.00 85.44 311 GLN A O 1
ATOM 2465 N N . PRO A 1 312 ? 12.086 -0.652 6.006 1.00 76.81 312 PRO A N 1
ATOM 2466 C CA . PRO A 1 312 ? 13.075 -0.486 4.953 1.00 76.81 312 PRO A CA 1
ATOM 2467 C C . PRO A 1 312 ? 14.487 -0.514 5.550 1.00 76.81 312 PRO A C 1
ATOM 2469 O O . PRO A 1 312 ? 14.779 0.176 6.529 1.00 76.81 312 PRO A O 1
ATOM 2472 N N . THR A 1 313 ? 15.378 -1.289 4.938 1.00 73.12 313 THR A N 1
ATOM 2473 C CA . THR A 1 313 ? 16.799 -1.390 5.289 1.00 73.12 313 THR A CA 1
ATOM 2474 C C . THR A 1 313 ? 17.674 -1.107 4.070 1.00 73.12 313 THR A C 1
ATOM 2476 O O . THR A 1 313 ? 17.200 -0.973 2.943 1.00 73.12 313 THR A O 1
ATOM 2479 N N . ALA A 1 314 ? 18.992 -1.026 4.271 1.00 62.56 314 ALA A N 1
ATOM 2480 C CA . ALA A 1 314 ? 19.938 -0.854 3.167 1.00 62.56 314 ALA A CA 1
ATOM 2481 C C . ALA A 1 314 ? 19.971 -2.051 2.190 1.00 62.56 314 ALA A C 1
ATOM 2483 O O . ALA A 1 314 ? 20.551 -1.936 1.114 1.00 62.56 314 ALA A O 1
ATOM 2484 N N . GLN A 1 315 ? 19.403 -3.198 2.576 1.00 62.44 315 GLN A N 1
ATOM 2485 C CA . GLN A 1 315 ? 19.455 -4.461 1.830 1.00 62.44 315 GLN A CA 1
ATOM 2486 C C . GLN A 1 315 ? 18.099 -4.849 1.221 1.00 62.44 315 GLN A C 1
ATOM 2488 O O . GLN A 1 315 ? 18.022 -5.858 0.526 1.00 62.44 315 GLN A O 1
ATOM 2493 N N . GLY A 1 316 ? 17.047 -4.063 1.466 1.00 69.25 316 GLY A N 1
ATOM 2494 C CA . GLY A 1 316 ? 15.686 -4.350 1.020 1.00 69.25 316 GLY A CA 1
ATOM 2495 C C . GLY A 1 316 ? 14.667 -4.061 2.116 1.00 69.25 316 GLY A C 1
ATOM 2496 O O . GLY A 1 316 ? 14.859 -3.159 2.929 1.00 69.25 316 GLY A O 1
ATOM 2497 N N . MET A 1 317 ? 13.577 -4.822 2.135 1.00 79.69 317 MET A N 1
ATOM 2498 C CA . MET A 1 317 ? 12.551 -4.734 3.169 1.00 79.69 317 MET A CA 1
ATOM 2499 C C . MET A 1 317 ? 12.725 -5.875 4.176 1.00 79.69 317 MET A C 1
ATOM 2501 O O . MET A 1 317 ? 12.909 -7.033 3.805 1.00 79.69 317 MET A O 1
ATOM 2505 N N . GLU A 1 318 ? 12.676 -5.553 5.465 1.00 86.25 318 GLU A N 1
ATOM 2506 C CA . GLU A 1 318 ? 12.647 -6.535 6.548 1.00 86.25 318 GLU A CA 1
ATOM 2507 C C . GLU A 1 318 ? 11.295 -6.519 7.262 1.00 86.25 318 GLU A C 1
ATOM 2509 O O . GLU A 1 318 ? 10.620 -5.493 7.337 1.00 86.25 318 GLU A O 1
ATOM 2514 N N . TYR A 1 319 ? 10.906 -7.663 7.833 1.00 87.06 319 TYR A N 1
ATOM 2515 C CA . TYR A 1 319 ? 9.623 -7.807 8.521 1.00 87.06 319 TYR A CA 1
ATOM 2516 C C . TYR A 1 319 ? 9.803 -8.210 9.973 1.00 87.06 319 TYR A C 1
ATOM 2518 O O . TYR A 1 319 ? 10.193 -9.339 10.295 1.00 87.06 319 TYR A O 1
ATOM 2526 N N . ARG A 1 320 ? 9.395 -7.318 10.874 1.00 92.56 320 ARG A N 1
ATOM 2527 C CA . ARG A 1 320 ? 9.204 -7.675 12.276 1.00 92.56 320 ARG A CA 1
ATOM 2528 C C . ARG A 1 320 ? 7.961 -8.553 12.390 1.00 92.56 320 ARG A C 1
ATOM 2530 O O . ARG A 1 320 ? 6.870 -8.157 11.977 1.00 92.56 320 ARG A O 1
ATOM 2537 N N . ARG A 1 321 ? 8.127 -9.746 12.962 1.00 89.38 321 ARG A N 1
ATOM 2538 C CA . ARG A 1 321 ? 7.016 -10.673 13.216 1.00 89.38 321 ARG A CA 1
ATOM 2539 C C . ARG A 1 321 ? 6.066 -10.123 14.294 1.00 89.38 321 ARG A C 1
ATOM 2541 O O . ARG A 1 321 ? 6.528 -9.382 15.165 1.00 89.38 321 ARG A O 1
ATOM 2548 N N . PRO A 1 322 ? 4.782 -10.526 14.278 1.00 89.75 322 PRO A N 1
ATOM 2549 C CA . PRO A 1 322 ? 3.855 -10.227 15.361 1.00 89.75 322 PRO A CA 1
ATOM 2550 C C . PRO A 1 322 ? 4.383 -10.770 16.689 1.00 89.75 322 PRO A C 1
ATOM 2552 O O . PRO A 1 322 ? 4.941 -11.870 16.733 1.00 89.75 322 PRO A O 1
ATOM 2555 N N . THR A 1 323 ? 4.180 -10.026 17.773 1.00 91.81 323 THR A N 1
ATOM 2556 C CA . THR A 1 323 ? 4.496 -10.497 19.130 1.00 91.81 323 THR A CA 1
ATOM 2557 C C . THR A 1 323 ? 3.433 -11.457 19.662 1.00 91.81 323 THR A C 1
ATOM 2559 O O . THR A 1 323 ? 3.727 -12.257 20.548 1.00 91.81 323 THR A O 1
ATOM 2562 N N . GLN A 1 324 ? 2.226 -11.428 19.091 1.00 92.69 324 GLN A N 1
ATOM 2563 C CA . GLN A 1 324 ? 1.155 -12.382 19.354 1.00 92.69 324 GLN A CA 1
ATOM 2564 C C . GLN A 1 324 ? 0.661 -12.998 18.042 1.00 92.69 324 GLN A C 1
ATOM 2566 O O . GLN A 1 324 ? 0.352 -12.286 17.085 1.00 92.69 324 GLN A O 1
ATOM 2571 N N . LEU A 1 325 ? 0.577 -14.332 17.988 1.00 88.88 325 LEU A N 1
ATOM 2572 C CA . LEU A 1 325 ? 0.101 -15.034 16.794 1.00 88.88 325 LEU A CA 1
ATOM 2573 C C . LEU A 1 325 ? -1.398 -14.770 16.566 1.00 88.88 325 LEU A C 1
ATOM 2575 O O . LEU A 1 325 ? -2.134 -14.637 17.548 1.00 88.88 325 LEU A O 1
ATOM 2579 N N . PRO A 1 326 ? -1.895 -14.755 15.313 1.00 87.31 326 PRO A N 1
ATOM 2580 C CA . PRO A 1 326 ? -3.289 -14.400 15.037 1.00 87.31 326 PRO A CA 1
ATOM 2581 C C . PRO A 1 326 ? -4.307 -15.279 15.782 1.00 87.31 326 PRO A C 1
ATOM 2583 O O . PRO A 1 326 ? -5.226 -14.753 16.407 1.00 87.31 326 PRO A O 1
ATOM 2586 N N . HIS A 1 327 ? -4.111 -16.602 15.826 1.00 89.56 327 HIS A N 1
ATOM 2587 C CA . HIS A 1 327 ? -4.993 -17.499 16.584 1.00 89.56 327 HIS A CA 1
ATOM 2588 C C . HIS A 1 327 ? -5.023 -17.173 18.091 1.00 89.56 327 HIS A C 1
ATOM 2590 O O . HIS A 1 327 ? -6.094 -17.127 18.692 1.00 89.56 327 HIS A O 1
ATOM 2596 N N . GLN A 1 328 ? -3.874 -16.851 18.699 1.00 92.62 328 GLN A N 1
ATOM 2597 C CA . GLN A 1 328 ? -3.795 -16.444 20.108 1.00 92.62 328 GLN A CA 1
ATOM 2598 C C . GLN A 1 328 ? -4.460 -15.087 20.334 1.00 92.62 328 GLN A C 1
ATOM 2600 O O . GLN A 1 328 ? -5.134 -14.889 21.341 1.00 92.62 328 GLN A O 1
ATOM 2605 N N . TYR A 1 329 ? -4.268 -14.155 19.403 1.00 93.06 329 TYR A N 1
ATOM 2606 C CA . TYR A 1 329 ? -4.822 -12.810 19.470 1.00 93.06 329 TYR A CA 1
ATOM 2607 C C . TYR A 1 329 ? -6.352 -12.828 19.421 1.00 93.06 329 TYR A C 1
ATOM 2609 O O . TYR A 1 329 ? -7.027 -12.236 20.267 1.00 93.06 329 TYR A O 1
ATOM 2617 N N . PHE A 1 330 ? -6.917 -13.597 18.490 1.00 91.25 330 PHE A N 1
ATOM 2618 C CA . PHE A 1 330 ? -8.363 -13.756 18.344 1.00 91.25 330 PHE A CA 1
ATOM 2619 C C . PHE A 1 330 ? -8.967 -14.841 19.251 1.00 91.25 330 PHE A C 1
ATOM 2621 O O . PHE A 1 330 ? -10.187 -14.998 19.282 1.00 91.25 330 PHE A O 1
ATOM 2628 N N . GLY A 1 331 ? -8.164 -15.530 20.069 1.00 91.50 331 GLY A N 1
ATOM 2629 C CA . GLY A 1 331 ? -8.645 -16.606 20.943 1.00 91.50 331 GLY A CA 1
ATOM 2630 C C . GLY A 1 331 ? -9.325 -17.732 20.159 1.00 91.50 331 GLY A C 1
ATOM 2631 O O . GLY A 1 331 ? -10.343 -18.259 20.599 1.00 91.50 331 GLY A O 1
ATOM 2632 N N . LEU A 1 332 ? -8.795 -18.032 18.973 1.00 90.19 332 LEU A N 1
ATOM 2633 C CA . LEU A 1 332 ? -9.258 -19.080 18.074 1.00 90.19 332 LEU A CA 1
ATOM 2634 C C . LEU A 1 332 ? -8.302 -20.272 18.129 1.00 90.19 332 LEU A C 1
ATOM 2636 O O . LEU A 1 332 ? -7.120 -20.139 18.458 1.00 90.19 332 LEU A O 1
ATOM 2640 N N . GLU A 1 333 ? -8.808 -21.441 17.752 1.00 87.00 333 GLU A N 1
ATOM 2641 C CA . GLU A 1 333 ? -7.951 -22.596 17.513 1.00 87.00 333 GLU A CA 1
ATOM 2642 C C . GLU A 1 333 ? -7.044 -22.353 16.299 1.00 87.00 333 GLU A C 1
ATOM 2644 O O . GLU A 1 333 ? -7.438 -21.719 15.317 1.00 87.00 333 GLU A O 1
ATOM 2649 N N . GLU A 1 334 ? -5.822 -22.883 16.348 1.00 77.19 334 GLU A N 1
ATOM 2650 C CA . GLU A 1 334 ? -4.845 -22.754 15.257 1.00 77.19 334 GLU A CA 1
ATOM 2651 C C . GLU A 1 334 ? -5.402 -23.312 13.931 1.00 77.19 334 GLU A C 1
ATOM 2653 O O . GLU A 1 334 ? -5.218 -22.720 12.867 1.00 77.19 334 GLU A O 1
ATOM 2658 N N . GLY A 1 335 ? -6.187 -24.393 14.011 1.00 73.56 335 GLY A N 1
ATOM 2659 C CA . GLY A 1 335 ? -6.843 -25.050 12.879 1.00 73.56 335 GLY A CA 1
ATOM 2660 C C . GLY A 1 335 ? -8.143 -24.406 12.391 1.00 73.56 335 GLY A C 1
ATOM 2661 O O . GLY A 1 335 ? -8.809 -25.002 11.551 1.00 73.56 335 GLY A O 1
ATOM 2662 N N . TRP A 1 336 ? -8.527 -23.226 12.891 1.00 79.44 336 TRP A N 1
ATOM 2663 C CA . TRP A 1 336 ? -9.781 -22.575 12.502 1.00 79.44 336 TRP A CA 1
ATOM 2664 C C . TRP A 1 336 ? -9.923 -22.399 10.965 1.00 79.44 336 TRP A C 1
ATOM 2666 O O . TRP A 1 336 ? -8.937 -22.095 10.277 1.00 79.44 336 TRP A O 1
ATOM 2676 N N . PRO A 1 337 ? -11.141 -22.550 10.405 1.00 75.50 337 PRO A N 1
ATOM 2677 C CA . PRO A 1 337 ? -12.375 -22.945 11.083 1.00 75.50 337 PRO A CA 1
ATOM 2678 C C . PRO A 1 337 ? -12.391 -24.446 11.384 1.00 75.50 337 PRO A C 1
ATOM 2680 O O . PRO A 1 337 ? -11.893 -25.249 10.601 1.00 75.50 337 PRO A O 1
ATOM 2683 N N . ILE A 1 338 ? -12.974 -24.809 12.523 1.00 76.38 338 ILE A N 1
ATOM 2684 C CA . ILE A 1 338 ? -13.145 -26.204 12.934 1.00 76.38 338 ILE A CA 1
ATOM 2685 C C . ILE A 1 338 ? -14.550 -26.700 12.584 1.00 76.38 338 ILE A C 1
ATOM 2687 O O . ILE A 1 338 ? -15.511 -25.932 12.639 1.00 76.38 338 ILE A O 1
ATOM 2691 N N . GLY A 1 339 ? -14.666 -27.990 12.271 1.00 76.75 339 GLY A N 1
ATOM 2692 C CA . GLY A 1 339 ? -15.937 -28.658 11.984 1.00 76.75 339 GLY A CA 1
ATOM 2693 C C . GLY A 1 339 ? -16.144 -29.006 10.510 1.00 76.75 339 GLY A C 1
ATOM 2694 O O . GLY A 1 339 ? -15.369 -28.617 9.637 1.00 76.75 339 GLY A O 1
ATOM 2695 N N . ASP A 1 340 ? -17.201 -29.776 10.257 1.00 75.31 340 ASP A N 1
ATOM 2696 C CA . ASP A 1 340 ? -17.588 -30.184 8.910 1.00 75.31 340 ASP A CA 1
ATOM 2697 C C . ASP A 1 340 ? -18.295 -29.036 8.168 1.00 75.31 340 ASP A C 1
ATOM 2699 O O . ASP A 1 340 ? -19.038 -28.263 8.785 1.00 75.31 340 ASP A O 1
ATOM 2703 N N . PRO A 1 341 ? -18.103 -28.906 6.841 1.00 68.12 341 PRO A N 1
ATOM 2704 C CA . PRO A 1 341 ? -18.855 -27.946 6.045 1.00 68.12 341 PRO A CA 1
ATOM 2705 C C . PRO A 1 341 ? -20.358 -28.224 6.150 1.00 68.12 341 PRO A C 1
ATOM 2707 O O . PRO A 1 341 ? -20.789 -29.380 6.176 1.00 68.12 341 PRO A O 1
ATOM 2710 N N . PHE A 1 342 ? -21.166 -27.160 6.164 1.00 73.50 342 PHE A N 1
ATOM 2711 C CA . PHE A 1 342 ? -22.618 -27.307 6.136 1.00 73.50 342 PHE A CA 1
ATOM 2712 C C . PHE A 1 342 ? -23.053 -28.123 4.907 1.00 73.50 342 PHE A C 1
ATOM 2714 O O . PHE A 1 342 ? -22.455 -27.978 3.832 1.00 73.50 342 PHE A O 1
ATOM 2721 N N . PRO A 1 343 ? -24.094 -28.968 5.034 1.00 65.25 343 PRO A N 1
ATOM 2722 C CA . PRO A 1 343 ? -24.680 -29.645 3.887 1.00 65.25 343 PRO A CA 1
ATOM 2723 C C . PRO A 1 343 ? -25.036 -28.615 2.814 1.00 65.25 343 PRO A C 1
ATOM 2725 O O . PRO A 1 343 ? -25.637 -27.586 3.124 1.00 65.25 343 PRO A O 1
ATOM 2728 N N . ARG A 1 344 ? -24.657 -28.873 1.559 1.00 58.72 344 ARG A N 1
ATOM 2729 C CA . ARG A 1 344 ? -25.099 -28.029 0.443 1.00 58.72 344 ARG A CA 1
ATOM 2730 C C . ARG A 1 344 ? -26.615 -28.186 0.307 1.00 58.72 344 ARG A C 1
ATOM 2732 O O . ARG A 1 344 ? -27.078 -29.318 0.162 1.00 58.72 344 ARG A O 1
ATOM 2739 N N . CYS A 1 345 ? -27.341 -27.074 0.423 1.00 46.88 345 CYS A N 1
ATOM 2740 C CA . CYS A 1 345 ? -28.789 -27.010 0.226 1.00 46.88 345 CYS A CA 1
ATOM 2741 C C . CYS A 1 345 ? -29.176 -27.299 -1.225 1.00 46.88 345 CYS A C 1
ATOM 2743 O O . CYS A 1 345 ? -28.418 -26.872 -2.130 1.00 46.88 345 CYS A O 1
#